Protein AF-A0A9W8XU98-F1 (afdb_monomer)

Organism: NCBI:txid1932322

Mean predicted aligned error: 9.19 Å

Solvent-accessible surface area (backbone atoms only — not comparable to full-atom values): 14766 Å² total; per-residue (Å²): 133,90,79,80,89,82,74,76,83,46,69,65,61,56,50,50,52,48,50,52,50,50,49,47,48,51,50,51,47,61,62,63,56,65,65,89,62,56,69,60,48,53,54,39,52,50,51,28,44,76,70,58,23,39,41,78,57,85,39,75,44,99,82,66,48,80,31,47,52,48,78,42,75,85,65,47,75,47,72,70,45,35,48,39,56,17,43,31,50,21,50,46,53,52,51,46,35,67,78,36,76,85,60,64,70,42,31,30,33,3,46,69,70,73,7,39,65,48,14,51,43,19,45,56,38,29,27,74,76,38,46,91,83,30,61,79,50,39,34,25,29,47,53,95,63,70,47,95,70,79,96,46,62,44,69,44,71,55,77,43,58,82,30,30,28,29,38,29,44,58,59,80,65,88,40,59,71,57,53,54,44,51,52,49,38,52,73,52,45,22,42,79,56,31,36,38,24,52,44,37,72,63,37,30,57,81,58,97,79,74,56,62,87,59,89,35,46,18,47,64,46,52,49,30,71,74,69,74,36,57,73,46,54,56,34,41,47,66,57,52,52,58,53,36,75,79,75,52,53,76,64,58,52,49,48,44,51,56,49,43,71,57,38,43,32,69,106

Secondary structure (DSSP, 8-state):
----------HHHHHHHHHHHHHHHHHHHHHH---SS-HHHHHHHHHHHHTTSEEEEEEE-TT--EEEEEE-GGGTTSHHHHHHHHHHHHHHHHHHHHH-TT---SEEE--TTTHHHHHHHHHHHHHHH-HHHHTT-EEEEE-SS--SSSS-SSEEES--TT-EEEEEEEE-SSSHHHHHHHHHHHHTT-EEEEEEEEEE--BBPPPSS--TTS---BHHHHHHHHH---EEEEEEHHHHHHHHHHHS-HHHHHHHHHHHHHHB---

Radius of gyration: 24.28 Å; Cα contacts (8 Å, |Δi|>4): 405; chains: 1; bounding box: 106×54×46 Å

Sequence (267 aa):
MCAGPSSPGSELGKEILKTFRNNCQQYVYAQRIKMSLPEYKQAFLKDCVEAGALKFGTFTLKSKRISPYFFNAGLFHRADLLRSISSAYAHTLASHSKSDPSFQFDVLFGPAYKGIPLAAAAVDKLADLDISKYGKKSYSFNRKEAKDHGEGGNIVGASLKGQKIVIVDDVITAGTAIREAIDIIKREGGELVGIIVAFDRLEKTPSATDDDGQPRPSAIGEVRKQYGIPVLAILTLDDVVEYLRGLGSAEDLKRLDEYREKYRASD

InterPro domains:
  IPR000836 Phosphoribosyltransferase domain [PF00156] (94-206)
  IPR000836 Phosphoribosyltransferase domain [cd06223] (93-203)
  IPR004467 Orotate phosphoribosyl transferase domain [TIGR00336] (49-240)
  IPR023031 Orotate phosphoribosyltransferase [MF_01208] (1-267)
  IPR029057 Phosphoribosyltransferase-like [G3DSA:3.40.50.2020] (34-267)
  IPR029057 Phosphoribosyltransferase-like [SSF53271] (38-248)

pLDDT: mean 85.6, std 17.68, range [31.47, 98.88]

Structure (mmCIF, N/CA/C/O backbone):
data_AF-A0A9W8XU98-F1
#
_entry.id   AF-A0A9W8XU98-F1
#
loop_
_atom_site.group_PDB
_atom_site.id
_atom_site.type_symbol
_atom_site.label_atom_id
_atom_site.label_alt_id
_atom_site.label_comp_id
_atom_site.label_asym_id
_atom_site.label_entity_id
_atom_site.label_seq_id
_atom_site.pdbx_PDB_ins_code
_atom_site.Cartn_x
_atom_site.Cartn_y
_atom_site.Cartn_z
_atom_site.occupancy
_atom_site.B_iso_or_equiv
_atom_site.auth_seq_id
_atom_site.auth_comp_id
_atom_site.auth_asym_id
_atom_site.auth_atom_id
_atom_site.pdbx_PDB_model_num
ATOM 1 N N . MET A 1 1 ? 74.402 -32.815 -23.752 1.00 34.91 1 MET A N 1
ATOM 2 C CA . MET A 1 1 ? 73.272 -33.316 -24.557 1.00 34.91 1 MET A CA 1
ATOM 3 C C . MET A 1 1 ? 72.185 -33.764 -23.598 1.00 34.91 1 MET A C 1
ATOM 5 O O . MET A 1 1 ? 72.497 -34.587 -22.756 1.00 34.91 1 MET A O 1
ATOM 9 N N . CYS A 1 2 ? 70.990 -33.171 -23.748 1.00 31.47 2 CYS A N 1
ATOM 10 C CA . CYS A 1 2 ? 69.649 -33.650 -23.358 1.00 31.47 2 CYS A CA 1
ATOM 11 C C . CYS A 1 2 ? 69.389 -33.972 -21.869 1.00 31.47 2 CYS A C 1
ATOM 13 O O . CYS A 1 2 ? 70.147 -34.695 -21.251 1.00 31.47 2 CYS A O 1
ATOM 15 N N . ALA A 1 3 ? 68.296 -33.590 -21.215 1.00 34.16 3 ALA A N 1
ATOM 16 C CA . ALA A 1 3 ? 67.190 -32.659 -21.435 1.00 34.16 3 ALA A CA 1
ATOM 17 C C . ALA A 1 3 ? 66.472 -32.587 -20.064 1.00 34.16 3 ALA A C 1
ATOM 19 O O . ALA A 1 3 ? 66.291 -33.623 -19.426 1.00 34.16 3 ALA A O 1
ATOM 20 N N . GLY A 1 4 ? 66.103 -31.398 -19.580 1.00 35.94 4 GLY A N 1
ATOM 21 C CA . GLY A 1 4 ? 65.305 -31.264 -18.354 1.00 35.94 4 GLY A CA 1
ATOM 22 C C . GLY A 1 4 ? 63.833 -31.630 -18.598 1.00 35.94 4 GLY A C 1
ATOM 23 O O . GLY A 1 4 ? 63.353 -31.451 -19.722 1.00 35.94 4 GLY A O 1
ATOM 24 N N . PRO A 1 5 ? 63.092 -32.111 -17.583 1.00 36.81 5 PRO A N 1
ATOM 25 C CA . PRO A 1 5 ? 61.663 -32.334 -17.723 1.00 36.81 5 PRO A CA 1
ATOM 26 C C . PRO A 1 5 ? 60.954 -30.978 -17.785 1.00 36.81 5 PRO A C 1
ATOM 28 O O . PRO A 1 5 ? 60.855 -30.241 -16.805 1.00 36.81 5 PRO A O 1
ATOM 31 N N . SER A 1 6 ? 60.471 -30.647 -18.975 1.00 40.12 6 SER A N 1
ATOM 32 C CA . SER A 1 6 ? 59.463 -29.621 -19.187 1.00 40.12 6 SER A CA 1
ATOM 33 C C . SER A 1 6 ? 58.120 -30.171 -18.704 1.00 40.12 6 SER A C 1
ATOM 35 O O . SER A 1 6 ? 57.597 -31.127 -19.268 1.00 40.12 6 SER A O 1
ATOM 37 N N . SER A 1 7 ? 57.541 -29.571 -17.663 1.00 43.53 7 SER A N 1
ATOM 38 C CA . SER A 1 7 ? 56.102 -29.698 -17.418 1.00 43.53 7 SER A CA 1
ATOM 39 C C . SER A 1 7 ? 55.458 -28.365 -17.804 1.00 43.53 7 SER A C 1
ATOM 41 O O . SER A 1 7 ? 55.658 -27.369 -17.098 1.00 43.53 7 SER A O 1
ATOM 43 N N . PRO A 1 8 ? 54.726 -28.288 -18.925 1.00 41.66 8 PRO A N 1
ATOM 44 C CA . PRO A 1 8 ? 53.904 -27.132 -19.208 1.00 41.66 8 PRO A CA 1
ATOM 45 C C . PRO A 1 8 ? 52.753 -27.165 -18.206 1.00 41.66 8 PRO A C 1
ATOM 47 O O . PRO A 1 8 ? 51.964 -28.107 -18.203 1.00 41.66 8 PRO A O 1
ATOM 50 N N . GLY A 1 9 ? 52.653 -26.148 -17.347 1.00 49.12 9 GLY A N 1
ATOM 51 C CA . GLY A 1 9 ? 51.394 -25.860 -16.667 1.00 49.12 9 GLY A CA 1
ATOM 52 C C . GLY A 1 9 ? 50.346 -25.668 -17.754 1.00 49.12 9 GLY A C 1
ATOM 53 O O . GLY A 1 9 ? 50.354 -24.631 -18.422 1.00 49.12 9 GLY A O 1
ATOM 54 N N . SER A 1 10 ? 49.558 -26.718 -17.999 1.00 55.09 10 SER A N 1
ATOM 55 C CA . SER A 1 10 ? 48.694 -26.819 -19.165 1.00 55.09 10 SER A CA 1
ATOM 56 C C . SER A 1 10 ? 47.750 -25.628 -19.188 1.00 55.09 10 SER A C 1
ATOM 58 O O . SER A 1 10 ? 47.261 -25.164 -18.155 1.00 55.09 10 SER A O 1
ATOM 60 N N . GLU A 1 11 ? 47.523 -25.104 -20.383 1.00 55.06 11 GLU A N 1
ATOM 61 C CA . GLU A 1 11 ? 46.591 -24.007 -20.644 1.00 55.06 11 GLU A CA 1
ATOM 62 C C . GLU A 1 11 ? 45.220 -24.285 -19.998 1.00 55.06 11 GLU A C 1
ATOM 64 O O . GLU A 1 11 ? 44.643 -23.417 -19.344 1.00 55.06 11 GLU A O 1
ATOM 69 N N . LEU A 1 12 ? 44.827 -25.564 -20.000 1.00 48.38 12 LEU A N 1
ATOM 70 C CA . LEU A 1 12 ? 43.665 -26.121 -19.313 1.00 48.38 12 LEU A CA 1
ATOM 71 C C . LEU A 1 12 ? 43.646 -25.848 -17.794 1.00 48.38 12 LEU A C 1
ATOM 73 O O . LEU A 1 12 ? 42.614 -25.477 -17.242 1.00 48.38 12 LEU A O 1
ATOM 77 N N . GLY A 1 13 ? 44.779 -25.982 -17.097 1.00 45.41 13 GLY A N 1
ATOM 78 C CA . GLY A 1 13 ? 44.875 -25.701 -15.659 1.00 45.41 13 GLY A CA 1
ATOM 79 C C . GLY A 1 13 ? 44.735 -24.212 -15.327 1.00 45.41 13 GLY A C 1
ATOM 80 O O . GLY A 1 13 ? 44.133 -23.850 -14.313 1.00 45.41 13 GLY A O 1
ATOM 81 N N . LYS A 1 14 ? 45.232 -23.329 -16.204 1.00 52.84 14 LYS A N 1
ATOM 82 C CA . LYS A 1 14 ? 45.056 -21.872 -16.070 1.00 52.84 14 LYS A CA 1
ATOM 83 C C . LYS A 1 14 ? 43.612 -21.455 -16.349 1.00 52.84 14 LYS A C 1
ATOM 85 O O . LYS A 1 14 ? 43.099 -20.565 -15.674 1.00 52.84 14 LYS A O 1
ATOM 90 N N . GLU A 1 15 ? 42.950 -22.115 -17.293 1.00 52.53 15 GLU A N 1
ATOM 91 C CA . GLU A 1 15 ? 41.557 -21.860 -17.658 1.00 52.53 15 GLU A CA 1
ATOM 92 C C . GLU A 1 15 ? 40.574 -22.342 -16.583 1.00 52.53 15 GLU A C 1
ATOM 94 O O . GLU A 1 15 ? 39.664 -21.604 -16.210 1.00 52.53 15 GLU A O 1
ATOM 99 N N . ILE A 1 16 ? 40.823 -23.504 -15.970 1.00 51.94 16 ILE A N 1
ATOM 100 C CA . ILE A 1 16 ? 40.045 -23.992 -14.821 1.00 51.94 16 ILE A CA 1
ATOM 101 C C . ILE A 1 16 ? 40.194 -23.048 -13.622 1.00 51.94 16 ILE A C 1
ATOM 103 O O . ILE A 1 16 ? 39.191 -22.668 -13.023 1.00 51.94 16 ILE A O 1
ATOM 107 N N . LEU A 1 17 ? 41.413 -22.601 -13.293 1.00 43.75 17 LEU A N 1
ATOM 108 C CA . LEU A 1 17 ? 41.639 -21.642 -12.201 1.00 43.75 17 LEU A CA 1
ATOM 109 C C . LEU A 1 17 ? 41.009 -20.270 -12.481 1.00 43.75 17 LEU A C 1
ATOM 111 O O . LEU A 1 17 ? 40.511 -19.632 -11.553 1.00 43.75 17 LEU A O 1
ATOM 115 N N . LYS A 1 18 ? 40.993 -19.817 -13.741 1.00 47.78 18 LYS A N 1
ATOM 116 C CA . LYS A 1 18 ? 40.319 -18.580 -14.161 1.00 47.78 18 LYS A CA 1
ATOM 117 C C . LYS A 1 18 ? 38.802 -18.711 -14.043 1.00 47.78 18 LYS A C 1
ATOM 119 O O . LYS A 1 18 ? 38.175 -17.819 -13.488 1.00 47.78 18 LYS A O 1
ATOM 124 N N . THR A 1 19 ? 38.228 -19.835 -14.465 1.00 48.44 19 THR A N 1
ATOM 125 C CA . THR A 1 19 ? 36.794 -20.132 -14.330 1.00 48.44 19 THR A CA 1
ATOM 126 C C . THR A 1 19 ? 36.385 -20.276 -12.867 1.00 48.44 19 THR A C 1
ATOM 128 O O . THR A 1 19 ? 35.388 -19.696 -12.458 1.00 48.44 19 THR A O 1
ATOM 131 N N . PHE A 1 20 ? 37.181 -20.948 -12.032 1.00 45.34 20 PHE A N 1
ATOM 132 C CA . PHE A 1 20 ? 36.902 -21.073 -10.598 1.00 45.34 20 PHE A CA 1
ATOM 133 C C . PHE A 1 20 ? 37.019 -19.727 -9.875 1.00 45.34 20 PHE A C 1
ATOM 135 O O . PHE A 1 20 ? 36.191 -19.405 -9.030 1.00 45.34 20 PHE A O 1
ATOM 142 N N . ARG A 1 21 ? 38.012 -18.901 -10.233 1.00 46.78 21 ARG A N 1
ATOM 143 C CA . ARG A 1 21 ? 38.186 -17.550 -9.680 1.00 46.78 21 ARG A CA 1
ATOM 144 C C . ARG A 1 21 ? 37.095 -16.592 -10.162 1.00 46.78 21 ARG A C 1
ATOM 146 O O . ARG A 1 21 ? 36.622 -15.812 -9.347 1.00 46.78 21 ARG A O 1
ATOM 153 N N . ASN A 1 22 ? 36.650 -16.698 -11.415 1.00 47.22 22 ASN A N 1
ATOM 154 C CA . ASN A 1 22 ? 35.515 -15.947 -11.958 1.00 47.22 22 ASN A CA 1
ATOM 155 C C . ASN A 1 22 ? 34.197 -16.375 -11.313 1.00 47.22 22 ASN A C 1
ATOM 157 O O . ASN A 1 22 ? 33.416 -15.512 -10.938 1.00 47.22 22 ASN A O 1
ATOM 161 N N . ASN A 1 23 ? 33.982 -17.676 -11.111 1.00 45.78 23 ASN A N 1
ATOM 162 C CA . ASN A 1 23 ? 32.802 -18.200 -10.429 1.00 45.78 23 ASN A CA 1
ATOM 163 C C . ASN A 1 23 ? 32.809 -17.806 -8.953 1.00 45.78 23 ASN A C 1
ATOM 165 O O . ASN A 1 23 ? 31.788 -17.351 -8.464 1.00 45.78 23 ASN A O 1
ATOM 169 N N . CYS A 1 24 ? 33.950 -17.867 -8.256 1.00 41.22 24 CYS A N 1
ATOM 170 C CA . CYS A 1 24 ? 34.088 -17.326 -6.901 1.00 41.22 24 CYS A CA 1
ATOM 171 C C . CYS A 1 24 ? 33.920 -15.805 -6.864 1.00 41.22 24 CYS A C 1
ATOM 173 O O . CYS A 1 24 ? 33.310 -15.306 -5.931 1.00 41.22 24 CYS A O 1
ATOM 175 N N . GLN A 1 25 ? 34.411 -15.047 -7.850 1.00 45.81 25 GLN A N 1
ATOM 176 C CA . GLN A 1 25 ? 34.162 -13.607 -7.930 1.00 45.81 25 GLN A CA 1
ATOM 177 C C . GLN A 1 25 ? 32.691 -13.313 -8.195 1.00 45.81 25 GLN A C 1
ATOM 179 O O . GLN A 1 25 ? 32.166 -12.440 -7.529 1.00 45.81 25 GLN A O 1
ATOM 184 N N . GLN A 1 26 ? 32.009 -14.046 -9.076 1.00 45.81 26 GLN A N 1
ATOM 185 C CA . GLN A 1 26 ? 30.563 -13.943 -9.281 1.00 45.81 26 GLN A CA 1
ATOM 186 C C . GLN A 1 26 ? 29.784 -14.350 -8.032 1.00 45.81 26 GLN A C 1
ATOM 188 O O . GLN A 1 26 ? 28.820 -13.679 -7.699 1.00 45.81 26 GLN A O 1
ATOM 193 N N . TYR A 1 27 ? 30.210 -15.386 -7.308 1.00 40.62 27 TYR A N 1
ATOM 194 C CA . TYR A 1 27 ? 29.561 -15.836 -6.075 1.00 40.62 27 TYR A CA 1
ATOM 195 C C . TYR A 1 27 ? 29.772 -14.838 -4.935 1.00 40.62 27 TYR A C 1
ATOM 197 O O . TYR A 1 27 ? 28.838 -14.499 -4.223 1.00 40.62 27 TYR A O 1
ATOM 205 N N . VAL A 1 28 ? 30.986 -14.302 -4.794 1.00 44.62 28 VAL A N 1
ATOM 206 C CA . VAL A 1 28 ? 31.325 -13.251 -3.827 1.00 44.62 28 VAL A CA 1
ATOM 207 C C . VAL A 1 28 ? 30.707 -11.913 -4.234 1.00 44.62 28 VAL A C 1
ATOM 209 O O . VAL A 1 28 ? 30.369 -11.136 -3.353 1.00 44.62 28 VAL A O 1
ATOM 212 N N . TYR A 1 29 ? 30.509 -11.632 -5.525 1.00 45.31 29 TYR A N 1
ATOM 213 C CA . TYR A 1 29 ? 29.794 -10.452 -6.027 1.00 45.31 29 TYR A CA 1
ATOM 214 C C . TYR A 1 29 ? 28.285 -10.593 -5.790 1.00 45.31 29 TYR A C 1
ATOM 216 O O . TYR A 1 29 ? 27.684 -9.690 -5.222 1.00 45.31 29 TYR A O 1
ATOM 224 N N . ALA A 1 30 ? 27.701 -11.759 -6.075 1.00 42.22 30 ALA A N 1
ATOM 225 C CA . ALA A 1 30 ? 26.319 -12.104 -5.747 1.00 42.22 30 ALA A CA 1
ATOM 226 C C . ALA A 1 30 ? 26.058 -12.115 -4.229 1.00 42.22 30 ALA A C 1
ATOM 228 O O . ALA A 1 30 ? 24.984 -11.719 -3.797 1.00 42.22 30 ALA A O 1
ATOM 229 N N . GLN A 1 31 ? 27.045 -12.493 -3.405 1.00 44.47 31 GLN A N 1
ATOM 230 C CA . GLN A 1 31 ? 26.975 -12.394 -1.940 1.00 44.47 31 GLN A CA 1
ATOM 231 C C . GLN A 1 31 ? 27.305 -10.988 -1.396 1.00 44.47 31 GLN A C 1
ATOM 233 O O . GLN A 1 31 ? 26.861 -10.642 -0.302 1.00 44.47 31 GLN A O 1
ATOM 238 N N . ARG A 1 32 ? 28.077 -10.163 -2.124 1.00 41.38 32 ARG A N 1
ATOM 239 C CA . ARG A 1 32 ? 28.383 -8.760 -1.767 1.00 41.38 32 ARG A CA 1
ATOM 240 C C . ARG A 1 32 ? 27.286 -7.786 -2.164 1.00 41.38 32 ARG A C 1
ATOM 242 O O . ARG A 1 32 ? 27.211 -6.727 -1.545 1.00 41.38 32 ARG A O 1
ATOM 249 N N . ILE A 1 33 ? 26.409 -8.142 -3.101 1.00 46.03 33 ILE A N 1
ATOM 250 C CA . ILE A 1 33 ? 25.090 -7.520 -3.222 1.00 46.03 33 ILE A CA 1
ATOM 251 C C . ILE A 1 33 ? 24.245 -8.037 -2.047 1.00 46.03 33 ILE A C 1
ATOM 253 O O . ILE A 1 33 ? 23.281 -8.780 -2.197 1.00 46.03 33 ILE A O 1
ATOM 257 N N . LYS A 1 34 ? 24.599 -7.621 -0.826 1.00 47.62 34 LYS A N 1
ATOM 258 C CA . LYS A 1 34 ? 23.567 -7.353 0.169 1.00 47.62 34 LYS A CA 1
ATOM 259 C C . LYS A 1 34 ? 22.700 -6.276 -0.472 1.00 47.62 34 LYS A C 1
ATOM 261 O O . LYS A 1 34 ? 23.084 -5.110 -0.458 1.00 47.62 34 LYS A O 1
ATOM 266 N N . MET A 1 35 ? 21.604 -6.675 -1.113 1.00 57.72 35 MET A N 1
ATOM 267 C CA . MET A 1 35 ? 20.565 -5.729 -1.508 1.00 57.72 35 MET A CA 1
ATOM 268 C C . MET A 1 35 ? 20.236 -4.907 -0.256 1.00 57.72 35 MET A C 1
ATOM 270 O O . MET A 1 35 ? 20.015 -5.482 0.812 1.00 57.72 35 MET A O 1
ATOM 274 N N . SER A 1 36 ? 20.300 -3.579 -0.347 1.00 75.81 36 SER A N 1
ATOM 275 C CA . SER A 1 36 ? 20.074 -2.690 0.799 1.00 75.81 36 SER A CA 1
ATOM 276 C C . SER A 1 36 ? 18.619 -2.740 1.284 1.00 75.81 36 SER A C 1
ATOM 278 O O . SER A 1 36 ? 18.301 -2.326 2.399 1.00 75.81 36 SER A O 1
ATOM 280 N N . LEU A 1 37 ? 17.745 -3.319 0.458 1.00 86.62 37 LEU A N 1
ATOM 281 C CA . LEU A 1 37 ? 16.345 -3.570 0.745 1.00 86.62 37 LEU A CA 1
ATOM 282 C C . LEU A 1 37 ? 16.155 -4.557 1.910 1.00 86.62 37 LEU A C 1
ATOM 284 O O . LEU A 1 37 ? 16.841 -5.576 1.974 1.00 86.62 37 LEU A O 1
ATOM 288 N N . PRO A 1 38 ? 15.170 -4.335 2.795 1.00 91.50 38 PRO A N 1
ATOM 289 C CA . PRO A 1 38 ? 14.740 -5.334 3.770 1.00 91.50 38 PRO A CA 1
ATOM 290 C C . PRO A 1 38 ? 14.365 -6.680 3.129 1.00 91.50 38 PRO A C 1
ATOM 292 O O . PRO A 1 38 ? 13.807 -6.718 2.031 1.00 91.50 38 PRO A O 1
ATOM 295 N N . GLU A 1 39 ? 14.586 -7.785 3.846 1.00 92.50 39 GLU A N 1
ATOM 296 C CA . GLU A 1 39 ? 14.354 -9.151 3.341 1.00 92.50 39 GLU A CA 1
ATOM 297 C C . GLU A 1 39 ? 12.926 -9.371 2.813 1.00 92.50 39 GLU A C 1
ATOM 299 O O . GLU A 1 39 ? 12.748 -9.944 1.740 1.00 92.50 39 GLU A O 1
ATOM 304 N N . TYR A 1 40 ? 11.902 -8.852 3.503 1.00 94.56 40 TYR A N 1
ATOM 305 C CA . TYR A 1 40 ? 10.509 -8.984 3.055 1.00 94.56 40 TYR A CA 1
ATOM 306 C C . TYR A 1 40 ? 10.242 -8.264 1.723 1.00 94.56 40 TYR A C 1
ATOM 308 O O . TYR A 1 40 ? 9.414 -8.727 0.939 1.00 94.56 40 TYR A O 1
ATOM 316 N N . LYS A 1 41 ? 10.947 -7.156 1.439 1.00 95.06 41 LYS A N 1
ATOM 317 C CA . LYS A 1 41 ? 10.848 -6.459 0.149 1.00 95.06 41 LYS A CA 1
ATOM 318 C C . LYS A 1 41 ? 11.523 -7.266 -0.952 1.00 95.06 41 LYS A C 1
ATOM 320 O O . LYS A 1 41 ? 10.953 -7.401 -2.028 1.00 95.06 41 LYS A O 1
ATOM 325 N N . GLN A 1 42 ? 12.704 -7.825 -0.678 1.00 93.06 42 GLN A N 1
ATOM 326 C CA . GLN A 1 42 ? 13.421 -8.675 -1.633 1.00 93.06 42 GLN A CA 1
ATOM 327 C C . GLN A 1 42 ? 12.593 -9.910 -2.011 1.00 93.06 42 GLN A C 1
ATOM 329 O O . GLN A 1 42 ? 12.454 -10.217 -3.194 1.00 93.06 42 GLN A O 1
ATOM 334 N N . ALA A 1 43 ? 12.007 -10.583 -1.014 1.00 93.88 43 ALA A N 1
ATOM 335 C CA . ALA A 1 43 ? 11.141 -11.739 -1.220 1.00 93.88 43 ALA A CA 1
ATOM 336 C C . ALA A 1 43 ? 9.905 -11.372 -2.053 1.00 93.88 43 ALA A C 1
ATOM 338 O O . ALA A 1 43 ? 9.643 -12.001 -3.075 1.00 93.88 43 ALA A O 1
ATOM 339 N N . PHE A 1 44 ? 9.202 -10.297 -1.679 1.00 96.12 44 PHE A N 1
ATOM 340 C CA . PHE A 1 44 ? 8.027 -9.847 -2.421 1.00 96.12 44 PHE A CA 1
ATOM 341 C C . PHE A 1 44 ? 8.363 -9.446 -3.862 1.00 96.12 44 PHE A C 1
ATOM 343 O O . PHE A 1 44 ? 7.639 -9.802 -4.787 1.00 96.12 44 PHE A O 1
ATOM 350 N N . LEU A 1 45 ? 9.474 -8.740 -4.081 1.00 94.81 45 LEU A N 1
ATOM 351 C CA . LEU A 1 45 ? 9.908 -8.322 -5.412 1.00 94.81 45 LEU A CA 1
ATOM 352 C C . LEU A 1 45 ? 10.286 -9.514 -6.300 1.00 94.81 45 LEU A C 1
ATOM 354 O O . LEU A 1 45 ? 9.903 -9.547 -7.469 1.00 94.81 45 LEU A O 1
ATOM 358 N N . LYS A 1 46 ? 10.967 -10.518 -5.737 1.00 93.50 46 LYS A N 1
ATOM 359 C CA . LYS A 1 46 ? 11.240 -11.788 -6.418 1.00 93.50 46 LYS A CA 1
ATOM 360 C C . LYS A 1 46 ? 9.938 -12.475 -6.839 1.00 93.50 46 LYS A C 1
ATOM 362 O O . LYS A 1 46 ? 9.785 -12.805 -8.013 1.00 93.50 46 LYS A O 1
ATOM 367 N N . ASP A 1 47 ? 8.987 -12.619 -5.918 1.00 95.44 47 ASP A N 1
ATOM 368 C CA . ASP A 1 47 ? 7.690 -13.241 -6.204 1.00 95.44 47 ASP A CA 1
ATOM 369 C C . ASP A 1 47 ? 6.904 -12.446 -7.259 1.00 95.44 47 ASP A C 1
ATOM 371 O O . ASP A 1 47 ? 6.258 -13.033 -8.127 1.00 95.44 47 ASP A O 1
ATOM 375 N N . CYS A 1 48 ? 6.993 -11.108 -7.243 1.00 95.50 48 CYS A N 1
ATOM 376 C CA . CYS A 1 48 ? 6.387 -10.257 -8.266 1.00 95.50 48 CYS A CA 1
ATOM 377 C C . CYS A 1 48 ? 6.928 -10.577 -9.664 1.00 95.50 48 CYS A C 1
ATOM 379 O O . CYS A 1 48 ? 6.147 -10.666 -10.614 1.00 95.50 48 CYS A O 1
ATOM 381 N N . VAL A 1 49 ? 8.246 -10.730 -9.805 1.00 93.31 49 VAL A N 1
ATOM 382 C CA . VAL A 1 49 ? 8.890 -11.033 -11.091 1.00 93.31 49 VAL A CA 1
ATOM 383 C C . VAL A 1 49 ? 8.549 -12.453 -11.543 1.00 93.31 49 VAL A C 1
ATOM 385 O O . VAL A 1 49 ? 8.105 -12.641 -12.674 1.00 93.31 49 VAL A O 1
ATOM 388 N N . GLU A 1 50 ? 8.673 -13.445 -10.659 1.00 93.75 50 GLU A N 1
ATOM 389 C CA . GLU A 1 50 ? 8.393 -14.853 -10.978 1.00 93.75 50 GLU A CA 1
ATOM 390 C C . GLU A 1 50 ? 6.922 -15.099 -11.336 1.00 93.75 50 GLU A C 1
ATOM 392 O O . GLU A 1 50 ? 6.620 -15.872 -12.246 1.00 93.75 50 GLU A O 1
ATOM 397 N N . ALA A 1 51 ? 5.992 -14.401 -10.678 1.00 94.69 51 ALA A N 1
ATOM 398 C CA . ALA A 1 51 ? 4.569 -14.457 -11.003 1.00 94.69 51 ALA A CA 1
ATOM 399 C C . ALA A 1 51 ? 4.196 -13.666 -1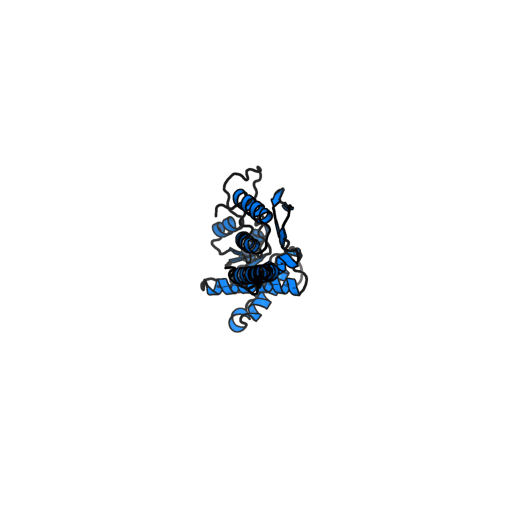2.269 1.00 94.69 51 ALA A C 1
ATOM 401 O O . ALA A 1 51 ? 3.046 -13.713 -12.712 1.00 94.69 51 ALA A O 1
ATOM 402 N N . GLY A 1 52 ? 5.126 -12.886 -12.829 1.00 94.44 52 GLY A N 1
ATOM 403 C CA . GLY A 1 52 ? 4.843 -11.929 -13.896 1.00 94.44 52 GLY A CA 1
ATOM 404 C C . GLY A 1 52 ? 3.933 -10.777 -13.455 1.00 94.44 52 GLY A C 1
ATOM 405 O O . GLY A 1 52 ? 3.317 -10.129 -14.305 1.00 94.44 52 GLY A O 1
ATOM 406 N N . ALA A 1 53 ? 3.818 -10.526 -12.148 1.00 94.50 53 ALA A N 1
ATOM 407 C CA . ALA A 1 53 ? 3.133 -9.359 -11.598 1.00 94.50 53 ALA A CA 1
ATOM 408 C C . ALA A 1 53 ? 3.952 -8.087 -11.814 1.00 94.50 53 ALA A C 1
ATOM 410 O O . ALA A 1 53 ? 3.360 -7.029 -11.989 1.00 94.50 53 ALA A O 1
ATOM 411 N N . LEU A 1 54 ? 5.281 -8.193 -11.881 1.00 94.31 54 LEU A N 1
ATOM 412 C CA . LEU A 1 54 ? 6.178 -7.155 -12.376 1.00 94.31 54 LEU A CA 1
ATOM 413 C C . LEU A 1 54 ? 6.852 -7.646 -13.660 1.00 94.31 54 LEU A C 1
ATOM 415 O O . LEU A 1 54 ? 7.539 -8.664 -13.656 1.00 94.31 54 LEU A O 1
ATOM 419 N N . LYS A 1 55 ? 6.646 -6.927 -14.764 1.00 92.31 55 LYS A N 1
ATOM 420 C CA . LYS A 1 55 ? 7.237 -7.240 -16.073 1.00 92.31 55 LYS A CA 1
ATOM 421 C C . LYS A 1 55 ? 8.075 -6.079 -16.575 1.00 92.31 55 LYS A C 1
ATOM 423 O O . LYS A 1 55 ? 7.708 -4.929 -16.350 1.00 92.31 55 LYS A O 1
ATOM 428 N N . PHE A 1 56 ? 9.121 -6.395 -17.330 1.00 90.88 56 PHE A N 1
ATOM 429 C CA . PHE A 1 56 ? 9.958 -5.438 -18.055 1.00 90.88 56 PHE A CA 1
ATOM 430 C C . PHE A 1 56 ? 9.737 -5.604 -19.561 1.00 90.88 56 PHE A C 1
ATOM 432 O O . PHE A 1 56 ? 9.462 -6.709 -20.031 1.00 90.88 56 PHE A O 1
ATOM 439 N N . GLY A 1 57 ? 9.764 -4.506 -20.313 1.00 90.06 57 GLY A N 1
ATOM 440 C CA . GLY A 1 57 ? 9.396 -4.505 -21.728 1.00 90.06 57 GLY A CA 1
ATOM 441 C C . GLY A 1 57 ? 8.913 -3.140 -22.196 1.00 90.06 57 GLY A C 1
ATOM 442 O O . GLY A 1 57 ? 9.493 -2.120 -21.853 1.00 90.06 57 GLY A O 1
ATOM 443 N N . THR A 1 58 ? 7.859 -3.099 -23.005 1.00 93.88 58 THR A N 1
ATOM 444 C CA . THR A 1 58 ? 7.269 -1.845 -23.491 1.00 93.88 58 THR A CA 1
ATOM 445 C C . THR A 1 58 ? 5.764 -1.905 -23.305 1.00 93.88 58 THR A C 1
ATOM 447 O O . THR A 1 58 ? 5.098 -2.761 -23.884 1.00 93.88 58 THR A O 1
ATOM 450 N N . PHE A 1 59 ? 5.231 -1.005 -22.480 1.00 94.50 59 PHE A N 1
ATOM 451 C CA . PHE A 1 59 ? 3.827 -1.012 -22.078 1.00 94.50 59 PHE A CA 1
ATOM 452 C C . PHE A 1 59 ? 3.212 0.375 -22.223 1.00 94.50 59 PHE A C 1
ATOM 454 O O . PHE A 1 59 ? 3.777 1.361 -21.758 1.00 94.50 59 PHE A O 1
ATOM 461 N N . THR A 1 60 ? 2.020 0.457 -22.807 1.00 93.25 60 THR A N 1
ATOM 462 C CA . THR A 1 60 ? 1.236 1.698 -22.831 1.00 93.25 60 THR A CA 1
ATOM 463 C C . THR A 1 60 ? 0.344 1.762 -21.594 1.00 93.25 60 THR A C 1
ATOM 465 O O . THR A 1 60 ? -0.519 0.907 -21.394 1.00 93.25 60 THR A O 1
ATOM 468 N N . LEU A 1 61 ? 0.548 2.769 -20.744 1.00 89.19 61 LEU A N 1
ATOM 469 C CA . LEU A 1 61 ? -0.252 2.977 -19.534 1.00 89.19 61 LEU A CA 1
ATOM 470 C C . LEU A 1 61 ? -1.597 3.647 -19.852 1.00 89.19 61 LEU A C 1
ATOM 472 O O . LEU A 1 61 ? -1.785 4.222 -20.921 1.00 89.19 61 LEU A O 1
ATOM 476 N N . LYS A 1 62 ? -2.519 3.678 -18.876 1.00 83.50 62 LYS A N 1
ATOM 477 C CA . LYS A 1 62 ? -3.775 4.453 -18.987 1.00 83.50 62 LYS A CA 1
ATOM 478 C C . LYS A 1 62 ? -3.536 5.944 -19.257 1.00 83.50 62 LYS A C 1
ATOM 480 O O . LYS A 1 62 ? -4.357 6.585 -19.898 1.00 83.50 62 LYS A O 1
ATOM 485 N N . SER A 1 63 ? -2.406 6.476 -18.794 1.00 83.88 63 SER A N 1
ATOM 486 C CA . SER A 1 63 ? -1.942 7.839 -19.075 1.00 83.88 63 SER A CA 1
ATOM 487 C C . SER A 1 63 ? -1.374 8.023 -20.486 1.00 83.88 63 SER A C 1
ATOM 489 O O . SER A 1 63 ? -0.877 9.098 -20.785 1.00 83.88 63 SER A O 1
ATOM 491 N N . LYS A 1 64 ? -1.384 6.984 -21.334 1.00 88.19 64 LYS A N 1
ATOM 492 C CA . LYS A 1 64 ? -0.725 6.912 -22.651 1.00 88.19 64 LYS A CA 1
ATOM 493 C C . LYS A 1 64 ? 0.810 6.945 -22.622 1.00 88.19 64 LYS A C 1
ATOM 495 O O . LYS A 1 64 ? 1.433 6.785 -23.669 1.00 88.19 64 LYS A O 1
ATOM 500 N N . ARG A 1 65 ? 1.438 7.077 -21.446 1.00 90.62 65 ARG A N 1
ATOM 501 C CA . ARG A 1 65 ? 2.897 6.958 -21.287 1.00 90.62 65 ARG A CA 1
ATOM 502 C C . ARG A 1 65 ? 3.380 5.575 -21.726 1.00 90.62 65 ARG A C 1
ATOM 504 O O . ARG A 1 65 ? 2.721 4.570 -21.453 1.00 90.62 65 ARG A O 1
ATOM 511 N N . ILE A 1 66 ? 4.553 5.539 -22.355 1.00 93.44 66 ILE A N 1
ATOM 512 C CA . ILE A 1 66 ? 5.258 4.304 -22.706 1.00 93.44 66 ILE A CA 1
ATOM 513 C C . ILE A 1 66 ? 6.208 3.961 -21.561 1.00 93.44 66 ILE A C 1
ATOM 515 O O . ILE A 1 66 ? 7.201 4.652 -21.350 1.00 93.44 66 ILE A O 1
ATOM 519 N N . SER A 1 67 ? 5.866 2.928 -20.795 1.00 93.62 67 SER A N 1
ATOM 520 C CA . SER A 1 67 ? 6.607 2.490 -19.617 1.00 93.62 67 SER A CA 1
ATOM 521 C C . SER A 1 67 ? 7.488 1.281 -19.932 1.00 93.62 67 SER A C 1
ATOM 523 O O . SER A 1 67 ? 7.019 0.355 -20.604 1.00 93.62 67 SER A O 1
ATOM 525 N N . PRO A 1 68 ? 8.738 1.249 -19.431 1.00 94.38 68 PRO A N 1
ATOM 526 C CA . PRO A 1 68 ? 9.626 0.102 -19.579 1.00 94.38 68 PRO A CA 1
ATOM 527 C C . PRO A 1 68 ? 9.257 -1.053 -18.637 1.00 94.38 68 PRO A C 1
ATOM 529 O O . PRO A 1 68 ? 9.873 -2.116 -18.678 1.00 94.38 68 PRO A O 1
ATOM 532 N N . TYR A 1 69 ? 8.258 -0.851 -17.773 1.00 93.25 69 TYR A N 1
ATOM 533 C CA . TYR A 1 69 ? 7.786 -1.848 -16.829 1.00 93.25 69 TYR A CA 1
ATOM 534 C C . TYR A 1 69 ? 6.264 -1.794 -16.660 1.00 93.25 69 TYR A C 1
ATOM 536 O O . TYR A 1 69 ? 5.610 -0.784 -16.931 1.00 93.25 69 TYR A O 1
ATOM 544 N N . PHE A 1 70 ? 5.686 -2.883 -16.164 1.00 92.62 70 PHE A N 1
ATOM 545 C CA . PHE A 1 70 ? 4.275 -2.944 -15.805 1.00 92.62 70 PHE A CA 1
ATOM 546 C C . PHE A 1 70 ? 4.082 -3.743 -14.524 1.00 92.62 70 PHE A C 1
ATOM 548 O O . PHE A 1 70 ? 4.635 -4.833 -14.388 1.00 92.62 70 PHE A O 1
ATOM 555 N N . PHE A 1 71 ? 3.282 -3.196 -13.608 1.00 92.62 71 PHE A N 1
ATOM 556 C CA . PHE A 1 71 ? 2.900 -3.856 -12.366 1.00 92.62 71 PHE A CA 1
ATOM 557 C C . PHE A 1 71 ? 1.406 -4.190 -12.387 1.00 92.62 71 PHE A C 1
ATOM 559 O O . PHE A 1 71 ? 0.576 -3.309 -12.621 1.00 92.62 71 PHE A O 1
ATOM 566 N N . ASN A 1 72 ? 1.064 -5.454 -12.138 1.00 91.62 72 ASN A N 1
ATOM 567 C CA . ASN A 1 72 ? -0.303 -5.955 -12.115 1.00 91.62 72 ASN A CA 1
ATOM 568 C C . ASN A 1 72 ? -0.618 -6.665 -10.797 1.00 91.62 72 ASN A C 1
ATOM 570 O O . ASN A 1 72 ? -0.426 -7.874 -10.663 1.00 91.62 72 ASN A O 1
ATOM 574 N N . ALA A 1 73 ? -1.214 -5.928 -9.862 1.00 88.19 73 ALA A N 1
ATOM 575 C CA . ALA A 1 73 ? -1.681 -6.500 -8.605 1.00 88.19 73 ALA A CA 1
ATOM 576 C C . ALA A 1 73 ? -2.828 -7.520 -8.764 1.00 88.19 73 ALA A C 1
ATOM 578 O O . ALA A 1 73 ? -3.109 -8.287 -7.848 1.00 88.19 73 ALA A O 1
ATOM 579 N N . GLY A 1 74 ? -3.475 -7.588 -9.932 1.00 89.81 74 GLY A N 1
ATOM 580 C CA . GLY A 1 74 ? -4.510 -8.586 -10.202 1.00 89.81 74 GLY A CA 1
ATOM 581 C C . GLY A 1 74 ? -4.004 -10.033 -10.200 1.00 89.81 74 GLY A C 1
ATOM 582 O O . GLY A 1 74 ? -4.824 -10.943 -10.155 1.00 89.81 74 GLY A O 1
ATOM 583 N N . LEU A 1 75 ? -2.685 -10.264 -10.235 1.00 93.81 75 LEU A N 1
ATOM 584 C CA . LEU A 1 75 ? -2.104 -11.612 -10.224 1.00 93.81 75 LEU A CA 1
ATOM 585 C C . LEU A 1 75 ? -1.966 -12.222 -8.819 1.00 93.81 75 LEU A C 1
ATOM 587 O O . LEU A 1 75 ? -1.745 -13.426 -8.706 1.00 93.81 75 LEU A O 1
ATOM 591 N N . PHE A 1 76 ? -2.164 -11.455 -7.741 1.00 94.12 76 PHE A N 1
ATOM 592 C CA . PHE A 1 76 ? -2.062 -11.958 -6.360 1.00 94.12 76 PHE A CA 1
ATOM 593 C C . PHE A 1 76 ? -3.327 -12.700 -5.883 1.00 94.12 76 PHE A C 1
ATOM 595 O O . PHE A 1 76 ? -3.826 -12.463 -4.787 1.00 94.12 76 PHE A O 1
ATOM 602 N N . HIS A 1 77 ? -3.866 -13.599 -6.713 1.00 93.31 77 HIS A N 1
ATOM 603 C CA . HIS A 1 77 ? -5.093 -14.357 -6.422 1.00 93.31 77 HIS A CA 1
ATOM 604 C C . HIS A 1 77 ? -4.841 -15.807 -5.967 1.00 93.31 77 HIS A C 1
ATOM 606 O O . HIS A 1 77 ? -5.736 -16.445 -5.416 1.00 93.31 77 HIS A O 1
ATOM 612 N N . ARG A 1 78 ? -3.644 -16.359 -6.211 1.00 96.12 78 ARG A N 1
ATOM 613 C CA . ARG A 1 78 ? -3.235 -17.696 -5.737 1.00 96.12 78 ARG A CA 1
ATOM 614 C C . ARG A 1 78 ? -2.736 -17.606 -4.291 1.00 96.12 78 ARG A C 1
ATOM 616 O O . ARG A 1 78 ? -2.216 -16.571 -3.896 1.00 96.12 78 ARG A O 1
ATOM 623 N N . ALA A 1 79 ? -2.895 -18.664 -3.497 1.00 97.06 79 ALA A N 1
ATOM 624 C CA . ALA A 1 79 ? -2.629 -18.629 -2.054 1.00 97.06 79 ALA A CA 1
ATOM 625 C C . ALA A 1 79 ? -1.188 -18.220 -1.678 1.00 97.06 79 ALA A C 1
ATOM 627 O O . ALA A 1 79 ? -0.997 -17.448 -0.743 1.00 97.06 79 ALA A O 1
ATOM 628 N N . ASP A 1 80 ? -0.186 -18.701 -2.412 1.00 96.44 80 ASP A N 1
ATOM 629 C CA . ASP A 1 80 ? 1.225 -18.310 -2.281 1.00 96.44 80 ASP A CA 1
ATOM 630 C C . ASP A 1 80 ? 1.441 -16.817 -2.580 1.00 96.44 80 ASP A C 1
ATOM 632 O O . ASP A 1 80 ? 2.077 -16.118 -1.795 1.00 96.44 80 ASP A O 1
ATOM 636 N N . LEU A 1 81 ? 0.849 -16.302 -3.661 1.00 96.75 81 LEU A N 1
ATOM 637 C CA . LEU A 1 81 ? 0.977 -14.901 -4.066 1.00 96.75 81 LEU A CA 1
ATOM 638 C C . LEU A 1 81 ? 0.204 -13.965 -3.128 1.00 96.75 81 LEU A C 1
ATOM 640 O O . LEU A 1 81 ? 0.727 -12.926 -2.728 1.00 96.75 81 LEU A O 1
ATOM 644 N N . LEU A 1 82 ? -1.004 -14.351 -2.710 1.00 97.56 82 LEU A N 1
ATOM 645 C CA . LEU A 1 82 ? -1.766 -13.639 -1.685 1.00 97.56 82 LEU A CA 1
ATOM 646 C C . LEU A 1 82 ? -0.979 -13.586 -0.370 1.00 97.56 82 LEU A C 1
ATOM 648 O O . LEU A 1 82 ? -0.908 -12.531 0.261 1.00 97.56 82 LEU A O 1
ATOM 652 N N . ARG A 1 83 ? -0.353 -14.699 0.036 1.00 97.56 83 ARG A N 1
ATOM 653 C CA . ARG A 1 83 ? 0.512 -14.747 1.221 1.00 97.56 83 ARG A CA 1
ATOM 654 C C . ARG A 1 83 ? 1.723 -13.832 1.061 1.00 97.56 83 ARG A C 1
ATOM 656 O O . ARG A 1 83 ? 2.042 -13.124 2.009 1.00 97.56 83 ARG A O 1
ATOM 663 N N . SER A 1 84 ? 2.352 -13.804 -0.111 1.00 97.69 84 SER A N 1
ATOM 664 C CA . SER A 1 84 ? 3.488 -12.923 -0.406 1.00 97.69 84 SER A CA 1
ATOM 665 C C . SER A 1 84 ? 3.128 -11.441 -0.234 1.00 97.69 84 SER A C 1
ATOM 667 O O . SER A 1 84 ? 3.713 -10.756 0.610 1.00 97.69 84 SER A O 1
ATOM 669 N N . ILE A 1 85 ? 2.088 -10.956 -0.925 1.00 97.75 85 ILE A N 1
ATOM 670 C CA . ILE A 1 85 ? 1.688 -9.543 -0.846 1.00 97.75 85 ILE A CA 1
ATOM 671 C C . ILE A 1 85 ? 1.195 -9.147 0.553 1.00 97.75 85 ILE A C 1
ATOM 673 O O . ILE A 1 85 ? 1.589 -8.106 1.077 1.00 97.75 85 ILE A O 1
ATOM 677 N N . SER A 1 86 ? 0.378 -9.981 1.202 1.00 98.25 86 SER A N 1
ATOM 678 C CA . SER A 1 86 ? -0.155 -9.682 2.541 1.00 98.25 86 SER A CA 1
ATOM 679 C C . SER A 1 86 ? 0.933 -9.684 3.616 1.00 98.25 86 SER A C 1
ATOM 681 O O . SER A 1 86 ? 0.921 -8.823 4.497 1.00 98.25 86 SER A O 1
ATOM 683 N N . SER A 1 87 ? 1.922 -10.579 3.506 1.00 98.50 87 SER A N 1
ATOM 684 C CA . SER A 1 87 ? 3.096 -10.574 4.387 1.00 98.50 87 SER A CA 1
ATOM 685 C C . SER A 1 87 ? 3.890 -9.281 4.214 1.00 98.50 87 SER A C 1
ATOM 687 O O . SER A 1 87 ? 4.338 -8.699 5.200 1.00 98.50 87 SER A O 1
ATOM 689 N N . ALA A 1 88 ? 4.040 -8.799 2.980 1.00 98.50 88 ALA A N 1
ATOM 690 C CA . ALA A 1 88 ? 4.766 -7.570 2.698 1.00 98.50 88 ALA A CA 1
ATOM 691 C C . ALA A 1 88 ? 4.029 -6.313 3.217 1.00 98.50 88 ALA A C 1
ATOM 693 O O . ALA A 1 88 ? 4.674 -5.431 3.792 1.00 98.50 88 ALA A O 1
ATOM 694 N N . TYR A 1 89 ? 2.691 -6.260 3.132 1.00 98.75 89 TYR A N 1
ATOM 695 C CA . TYR A 1 89 ? 1.888 -5.222 3.802 1.00 98.75 89 TYR A CA 1
ATOM 696 C C . TYR A 1 89 ? 2.099 -5.240 5.320 1.00 98.75 89 TYR A C 1
ATOM 698 O O . TYR A 1 89 ? 2.407 -4.201 5.909 1.00 98.75 89 TYR A O 1
ATOM 706 N N . ALA A 1 90 ? 1.977 -6.413 5.951 1.00 98.69 90 ALA A N 1
ATOM 707 C CA . ALA A 1 90 ? 2.120 -6.558 7.398 1.00 98.69 90 ALA A CA 1
ATOM 708 C C . ALA A 1 90 ? 3.506 -6.113 7.889 1.00 98.69 90 ALA A C 1
ATOM 710 O O . ALA A 1 90 ? 3.602 -5.327 8.831 1.00 98.69 90 ALA A O 1
ATOM 711 N N . HIS A 1 91 ? 4.580 -6.534 7.213 1.00 98.69 91 HIS A N 1
ATOM 712 C CA . HIS A 1 91 ? 5.941 -6.120 7.564 1.00 98.69 91 HIS A CA 1
ATOM 713 C C . HIS A 1 91 ? 6.176 -4.624 7.353 1.00 98.69 91 HIS A C 1
ATOM 715 O O . HIS A 1 91 ? 6.865 -4.005 8.164 1.00 98.69 91 HIS A O 1
ATOM 721 N N . THR A 1 92 ? 5.603 -4.029 6.303 1.00 98.62 92 THR A N 1
ATOM 722 C CA . THR A 1 92 ? 5.726 -2.587 6.038 1.00 98.62 92 THR A CA 1
ATOM 723 C C . THR A 1 92 ? 5.043 -1.777 7.142 1.00 98.62 92 THR A C 1
ATOM 725 O O . THR A 1 92 ? 5.662 -0.879 7.714 1.00 98.62 92 THR A O 1
ATOM 728 N N . LEU A 1 93 ? 3.812 -2.146 7.519 1.00 98.69 93 LEU A N 1
ATOM 729 C CA . LEU A 1 93 ? 3.080 -1.527 8.631 1.00 98.69 93 LEU A CA 1
ATOM 730 C C . LEU A 1 93 ? 3.818 -1.702 9.962 1.00 98.69 93 LEU A C 1
ATOM 732 O O . LEU A 1 93 ? 4.003 -0.737 10.702 1.00 98.69 93 LEU A O 1
ATOM 736 N N . ALA A 1 94 ? 4.280 -2.918 10.263 1.00 98.25 94 ALA A N 1
ATOM 737 C CA . ALA A 1 94 ? 4.978 -3.211 11.509 1.00 98.25 94 ALA A CA 1
ATOM 738 C C . ALA A 1 94 ? 6.323 -2.477 11.613 1.00 98.25 94 ALA A C 1
ATOM 740 O O . ALA A 1 94 ? 6.648 -1.940 12.674 1.00 98.25 94 ALA A O 1
ATOM 741 N N . SER A 1 95 ? 7.076 -2.413 10.510 1.00 97.75 95 SER A N 1
ATOM 742 C CA . SER A 1 95 ? 8.339 -1.672 10.432 1.00 97.75 95 SER A CA 1
ATOM 743 C C . SER A 1 95 ? 8.107 -0.181 10.644 1.00 97.75 95 SER A C 1
ATOM 745 O O . SER A 1 95 ? 8.825 0.432 11.433 1.00 97.75 95 SER A O 1
ATOM 747 N N . HIS A 1 96 ? 7.071 0.384 10.016 1.00 97.81 96 HIS A N 1
ATOM 748 C CA . HIS A 1 96 ? 6.743 1.796 10.175 1.00 97.81 96 HIS A CA 1
ATOM 749 C C . HIS A 1 96 ? 6.292 2.130 11.604 1.00 97.81 96 HIS A C 1
ATOM 751 O O . HIS A 1 96 ? 6.876 3.016 12.219 1.00 97.81 96 HIS A O 1
ATOM 757 N N . SER A 1 97 ? 5.368 1.358 12.196 1.00 96.75 97 SER A N 1
ATOM 758 C CA . SER A 1 97 ? 4.980 1.522 13.611 1.00 96.75 97 SER A CA 1
ATOM 759 C C . SER A 1 97 ? 6.151 1.353 14.588 1.00 96.75 97 SER A C 1
ATOM 761 O O . SER A 1 97 ? 6.084 1.829 15.718 1.00 96.75 97 SER A O 1
ATOM 763 N N . LYS A 1 98 ? 7.202 0.611 14.214 1.00 96.38 98 LYS A N 1
ATOM 764 C CA . LYS A 1 98 ? 8.414 0.469 15.034 1.00 96.38 98 LYS A CA 1
ATOM 765 C C . LYS A 1 98 ? 9.320 1.697 14.916 1.00 96.38 98 LYS A C 1
ATOM 767 O O . LYS A 1 98 ? 9.894 2.102 15.921 1.00 96.38 98 LYS A O 1
ATOM 772 N N . SER A 1 99 ? 9.467 2.261 13.715 1.00 97.06 99 SER A N 1
ATOM 773 C CA . SER A 1 99 ? 10.274 3.468 13.485 1.00 97.06 99 SER A CA 1
ATOM 774 C C . SER A 1 99 ? 9.590 4.749 13.954 1.00 97.06 99 SER A C 1
ATOM 776 O O . SER A 1 99 ? 10.270 5.685 14.356 1.00 97.06 99 SER A O 1
ATOM 778 N N . ASP A 1 100 ? 8.260 4.780 13.909 1.00 96.69 100 ASP A N 1
ATOM 779 C CA . ASP A 1 100 ? 7.432 5.897 14.343 1.00 96.69 100 ASP A CA 1
ATOM 780 C C . ASP A 1 100 ? 6.376 5.395 15.341 1.00 96.69 100 ASP A C 1
ATOM 782 O O . ASP A 1 100 ? 5.295 4.947 14.946 1.00 96.69 100 ASP A O 1
ATOM 786 N N . PRO A 1 101 ? 6.666 5.458 16.653 1.00 93.81 101 PRO A N 1
ATOM 787 C CA . PRO A 1 101 ? 5.719 5.051 17.684 1.00 93.81 101 PRO A CA 1
ATOM 788 C C . PRO A 1 101 ? 4.426 5.879 17.712 1.00 93.81 101 PRO A C 1
ATOM 790 O O . PRO A 1 101 ? 3.445 5.429 18.308 1.00 93.81 101 PRO A O 1
ATOM 793 N N . SER A 1 102 ? 4.399 7.067 17.093 1.00 94.88 102 SER A N 1
ATOM 794 C CA . SER A 1 102 ? 3.182 7.880 16.997 1.00 94.88 102 SER A CA 1
ATOM 795 C C . SER A 1 102 ? 2.183 7.309 15.983 1.00 94.88 102 SER A C 1
ATOM 797 O O . SER A 1 102 ? 0.973 7.503 16.134 1.00 94.88 102 SER A O 1
ATOM 799 N N . PHE A 1 103 ? 2.662 6.510 15.021 1.00 97.06 103 PHE A N 1
ATOM 800 C CA . PHE A 1 103 ? 1.830 5.799 14.059 1.00 97.06 103 PHE A CA 1
ATOM 801 C C . PHE A 1 103 ? 1.129 4.595 14.708 1.00 97.06 103 PHE A C 1
ATOM 803 O O . PHE A 1 103 ? 1.640 3.468 14.769 1.00 97.06 103 PHE A O 1
ATOM 810 N N . GLN A 1 104 ? -0.086 4.852 15.189 1.00 96.50 104 GLN A N 1
ATOM 811 C CA . GLN A 1 104 ? -1.001 3.866 15.757 1.00 96.50 104 GLN A CA 1
ATOM 812 C C . GLN A 1 104 ? -2.253 3.771 14.890 1.00 96.50 104 GLN A C 1
ATOM 814 O O . GLN A 1 104 ? -2.824 4.794 14.533 1.00 96.50 104 GLN A O 1
ATOM 819 N N . PHE A 1 105 ? -2.710 2.555 14.602 1.00 98.56 105 PHE A N 1
ATOM 820 C CA . PHE A 1 105 ? -3.955 2.296 13.876 1.00 98.56 105 PHE A CA 1
ATOM 821 C C . PHE A 1 105 ? -4.722 1.155 14.531 1.00 98.56 105 PHE A C 1
ATOM 823 O O . PHE A 1 105 ? -4.106 0.298 15.159 1.00 98.56 105 PHE A O 1
ATOM 830 N N . ASP A 1 106 ? -6.031 1.102 14.340 1.00 98.75 106 ASP A N 1
ATOM 831 C CA . ASP A 1 106 ? -6.919 0.071 14.881 1.00 98.75 106 ASP A CA 1
ATOM 832 C C . ASP A 1 106 ? -7.542 -0.772 13.768 1.00 98.75 106 ASP A C 1
ATOM 834 O O . ASP A 1 106 ? -7.695 -1.988 13.915 1.00 98.75 106 ASP A O 1
ATOM 838 N N . VAL A 1 107 ? -7.847 -0.137 12.631 1.00 98.88 107 VAL A N 1
ATOM 839 C CA . VAL A 1 107 ? -8.554 -0.765 11.515 1.00 98.88 107 VAL A CA 1
ATOM 840 C C . VAL A 1 107 ? -7.806 -0.558 10.198 1.00 98.88 107 VAL A C 1
ATOM 842 O O . VAL A 1 107 ? -7.444 0.566 9.846 1.00 98.88 107 VAL A O 1
ATOM 845 N N . LEU A 1 108 ? -7.616 -1.641 9.443 1.00 98.88 108 LEU A N 1
ATOM 846 C CA . LEU A 1 108 ? -7.247 -1.572 8.030 1.00 98.88 108 LEU A CA 1
ATOM 847 C C . LEU A 1 108 ? -8.515 -1.460 7.177 1.00 98.88 108 LEU A C 1
ATOM 849 O O . LEU A 1 108 ? -9.326 -2.384 7.137 1.00 98.88 108 LEU A O 1
ATOM 853 N N . PHE A 1 109 ? -8.685 -0.334 6.491 1.00 98.75 109 PHE A N 1
ATOM 854 C CA . PHE A 1 109 ? -9.810 -0.097 5.595 1.00 98.75 109 PHE A CA 1
ATOM 855 C C . PHE A 1 109 ? -9.419 -0.402 4.147 1.00 98.75 109 PHE A C 1
ATOM 857 O O . PHE A 1 109 ? -8.541 0.246 3.582 1.00 98.75 109 PHE A O 1
ATOM 864 N N . GLY A 1 110 ? -10.079 -1.380 3.532 1.00 98.12 110 GLY A N 1
ATOM 865 C CA . GLY A 1 110 ? -9.853 -1.776 2.144 1.00 98.12 110 GLY A CA 1
ATOM 866 C C . GLY A 1 110 ? -10.945 -1.243 1.214 1.00 98.12 110 GLY A C 1
ATOM 867 O O . GLY A 1 110 ? -12.046 -1.790 1.233 1.00 98.12 110 GLY A O 1
ATOM 868 N N . PRO A 1 111 ? -10.693 -0.233 0.362 1.00 96.44 111 PRO A N 1
ATOM 869 C CA . PRO A 1 111 ? -11.712 0.288 -0.543 1.00 96.44 111 PRO A CA 1
ATOM 870 C C . PRO A 1 111 ? -12.191 -0.781 -1.533 1.00 96.44 111 PRO A C 1
ATOM 872 O O . PRO A 1 111 ? -11.396 -1.546 -2.095 1.00 96.44 111 PRO A O 1
ATOM 875 N N . ALA A 1 112 ? -13.500 -0.836 -1.782 1.00 93.94 112 ALA A N 1
ATOM 876 C CA . ALA A 1 112 ? -14.049 -1.815 -2.713 1.00 93.94 112 ALA A CA 1
ATOM 877 C C . ALA A 1 112 ? -13.570 -1.581 -4.162 1.00 93.94 112 ALA A C 1
ATOM 879 O O . ALA A 1 112 ? -13.647 -0.468 -4.681 1.00 93.94 112 ALA A O 1
ATOM 880 N N . TYR A 1 113 ? -13.146 -2.610 -4.904 1.00 92.75 113 TYR A N 1
ATOM 881 C CA . TYR A 1 113 ? -13.156 -4.041 -4.542 1.00 92.75 113 TYR A CA 1
ATOM 882 C C . TYR A 1 113 ? -11.789 -4.595 -4.138 1.00 92.75 113 TYR A C 1
ATOM 884 O O . TYR A 1 113 ? -11.715 -5.522 -3.337 1.00 92.75 113 TYR A O 1
ATOM 892 N N . LYS A 1 114 ? -10.708 -4.049 -4.700 1.00 93.06 114 LYS A N 1
ATOM 893 C CA . LYS A 1 114 ? -9.367 -4.633 -4.583 1.00 93.06 114 LYS A CA 1
ATOM 894 C C . LYS A 1 114 ? -8.788 -4.540 -3.175 1.00 93.06 114 LYS A C 1
ATOM 896 O O . LYS A 1 114 ? -8.082 -5.454 -2.767 1.00 93.06 114 LYS A O 1
ATOM 901 N N . GLY A 1 115 ? -9.117 -3.487 -2.428 1.00 96.06 115 GLY A N 1
ATOM 902 C CA . GLY A 1 115 ? -8.648 -3.314 -1.057 1.00 96.06 115 GLY A CA 1
ATOM 903 C C . GLY A 1 115 ? -9.227 -4.348 -0.089 1.00 96.06 115 GLY A C 1
ATOM 904 O O . GLY A 1 115 ? -8.600 -4.638 0.922 1.00 96.06 115 GLY A O 1
ATOM 905 N N . ILE A 1 116 ? -10.382 -4.951 -0.402 1.00 97.19 116 ILE A N 1
ATOM 906 C CA . ILE A 1 116 ? -11.080 -5.905 0.478 1.00 97.19 116 ILE A CA 1
ATOM 907 C C . ILE A 1 116 ? -10.194 -7.116 0.830 1.00 97.19 116 ILE A C 1
ATOM 909 O O . ILE A 1 116 ? -9.912 -7.311 2.015 1.00 97.19 116 ILE A O 1
ATOM 913 N N . PRO A 1 117 ? -9.722 -7.930 -0.143 1.00 97.31 117 PRO A N 1
ATOM 914 C CA . PRO A 1 117 ? -8.861 -9.069 0.170 1.00 97.31 117 PRO A CA 1
ATOM 915 C C . PRO A 1 117 ? -7.515 -8.641 0.765 1.00 97.31 117 PRO A C 1
ATOM 917 O O . PRO A 1 117 ? -6.967 -9.362 1.596 1.00 97.31 117 PRO A O 1
ATOM 920 N N . LEU A 1 118 ? -6.992 -7.473 0.377 1.00 97.88 118 LEU A N 1
ATOM 921 C CA . LEU A 1 118 ? -5.709 -6.969 0.869 1.00 97.88 118 LEU A CA 1
ATOM 922 C C . LEU A 1 118 ? -5.779 -6.599 2.352 1.00 97.88 118 LEU A C 1
ATOM 924 O O . LEU A 1 118 ? -4.934 -7.042 3.123 1.00 97.88 118 LEU A O 1
ATOM 928 N N . ALA A 1 119 ? -6.799 -5.844 2.764 1.00 98.50 119 ALA A N 1
ATOM 929 C CA . ALA A 1 119 ? -6.992 -5.453 4.156 1.00 98.50 119 ALA A CA 1
ATOM 930 C C . ALA A 1 119 ? -7.226 -6.676 5.053 1.00 98.50 119 ALA A C 1
ATOM 932 O O . ALA A 1 119 ? -6.571 -6.811 6.085 1.00 98.50 119 ALA A O 1
ATOM 933 N N . ALA A 1 120 ? -8.098 -7.600 4.631 1.00 98.56 120 ALA A N 1
ATOM 934 C CA . ALA A 1 120 ? -8.381 -8.818 5.386 1.00 98.56 120 ALA A CA 1
ATOM 935 C C . ALA A 1 120 ? -7.122 -9.684 5.578 1.00 98.56 120 ALA A C 1
ATOM 937 O O . ALA A 1 120 ? -6.797 -10.067 6.702 1.00 98.56 120 ALA A O 1
ATOM 938 N N . ALA A 1 121 ? -6.378 -9.950 4.499 1.00 98.44 121 ALA A N 1
ATOM 939 C CA . ALA A 1 121 ? -5.174 -10.774 4.563 1.00 98.44 121 ALA A CA 1
ATOM 940 C C . ALA A 1 121 ? -4.019 -10.078 5.305 1.00 98.44 121 ALA A C 1
ATOM 942 O O . ALA A 1 121 ? -3.253 -10.737 6.004 1.00 98.44 121 ALA A O 1
ATOM 943 N N . ALA A 1 122 ? -3.883 -8.753 5.190 1.00 98.62 122 ALA A N 1
ATOM 944 C CA . ALA A 1 122 ? -2.853 -8.005 5.907 1.00 98.62 122 ALA A CA 1
ATOM 945 C C . ALA A 1 122 ? -3.080 -8.013 7.427 1.00 98.62 122 ALA A C 1
ATOM 947 O O . ALA A 1 122 ? -2.114 -8.164 8.172 1.00 98.62 122 ALA A O 1
ATOM 948 N N . VAL A 1 123 ? -4.331 -7.903 7.900 1.00 98.44 123 VAL A N 1
ATOM 949 C CA . VAL A 1 123 ? -4.649 -8.032 9.336 1.00 98.44 123 VAL A CA 1
ATOM 950 C C . VAL A 1 123 ? -4.289 -9.420 9.864 1.00 98.44 123 VAL A C 1
ATOM 952 O O . VAL A 1 123 ? -3.652 -9.519 10.911 1.00 98.44 123 VAL A O 1
ATOM 955 N N . ASP A 1 124 ? -4.624 -10.478 9.122 1.00 98.62 124 ASP A N 1
ATOM 956 C CA . ASP A 1 124 ? -4.234 -11.852 9.468 1.00 98.62 124 ASP A CA 1
ATOM 957 C C . ASP A 1 124 ? -2.704 -11.996 9.570 1.00 98.62 124 ASP A C 1
ATOM 959 O O . ASP A 1 124 ? -2.176 -12.500 10.559 1.00 98.62 124 ASP A O 1
ATOM 963 N N . LYS A 1 125 ? -1.958 -11.457 8.600 1.00 98.69 125 LYS A N 1
ATOM 964 C CA . LYS A 1 125 ? -0.488 -11.520 8.604 1.00 98.69 125 LYS A CA 1
ATOM 965 C C . LYS A 1 125 ? 0.166 -10.653 9.673 1.00 98.69 125 LYS A C 1
ATOM 967 O O . LYS A 1 125 ? 1.262 -10.980 10.111 1.00 98.69 125 LYS A O 1
ATOM 972 N N . LEU A 1 126 ? -0.473 -9.577 10.129 1.00 98.69 126 LEU A N 1
ATOM 973 C CA . LEU A 1 126 ? 0.009 -8.818 11.286 1.00 98.69 126 LEU A CA 1
ATOM 974 C C . LEU A 1 126 ? -0.051 -9.657 12.569 1.00 98.69 126 LEU A C 1
ATOM 976 O O . LEU A 1 126 ? 0.868 -9.588 13.384 1.00 98.69 126 LEU A O 1
ATOM 980 N N . ALA A 1 127 ? -1.098 -10.467 12.735 1.00 98.25 127 ALA A N 1
ATOM 981 C CA . ALA A 1 127 ? -1.234 -11.364 13.878 1.00 98.25 127 ALA A CA 1
ATOM 982 C C . ALA A 1 127 ? -0.131 -12.439 13.915 1.00 98.25 127 ALA A C 1
ATOM 984 O O . ALA A 1 127 ? 0.349 -12.760 15.002 1.00 98.25 127 ALA A O 1
ATOM 985 N N . ASP A 1 128 ? 0.324 -12.920 12.750 1.00 98.31 128 ASP A N 1
ATOM 986 C CA . ASP A 1 128 ? 1.480 -13.828 12.642 1.00 98.31 128 ASP A CA 1
ATOM 987 C C . ASP A 1 128 ? 2.786 -13.187 13.153 1.00 98.31 128 ASP A C 1
ATOM 989 O O . ASP A 1 128 ? 3.652 -13.891 13.671 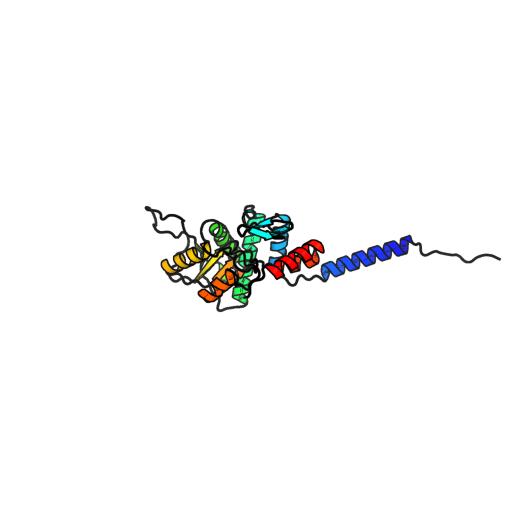1.00 98.31 128 ASP A O 1
ATOM 993 N N . LEU A 1 129 ? 2.951 -11.864 13.008 1.00 98.00 129 LEU A N 1
ATOM 994 C CA . LEU A 1 129 ? 4.167 -11.165 13.446 1.00 98.00 129 LEU A CA 1
ATOM 995 C C . LEU A 1 129 ? 4.227 -11.005 14.966 1.00 98.00 129 LEU A C 1
ATOM 997 O O . LEU A 1 129 ? 5.284 -11.186 15.565 1.00 98.00 129 LEU A O 1
ATOM 1001 N N . ASP A 1 130 ? 3.107 -10.616 15.574 1.00 97.94 130 ASP A N 1
ATOM 1002 C CA . ASP A 1 130 ? 2.977 -10.452 17.021 1.00 97.94 130 ASP A CA 1
ATOM 1003 C C . ASP A 1 130 ? 1.492 -10.396 17.408 1.00 97.94 130 ASP A C 1
ATOM 1005 O O . ASP A 1 130 ? 0.850 -9.342 17.360 1.00 97.94 130 ASP A O 1
ATOM 1009 N N . ILE A 1 131 ? 0.936 -11.533 17.827 1.00 98.00 131 ILE A N 1
ATOM 1010 C CA . ILE A 1 131 ? -0.471 -11.630 18.231 1.00 98.00 131 ILE A CA 1
ATOM 1011 C C . ILE A 1 131 ? -0.802 -10.746 19.442 1.00 98.00 131 ILE A C 1
ATOM 1013 O O . ILE A 1 131 ? -1.929 -10.264 19.558 1.00 98.00 131 ILE A O 1
ATOM 1017 N N . SER A 1 132 ? 0.163 -10.490 20.331 1.00 98.00 132 SER A N 1
ATOM 1018 C CA . SER A 1 132 ? -0.061 -9.669 21.526 1.00 98.00 132 SER A CA 1
ATOM 1019 C C . SER A 1 132 ? -0.258 -8.196 21.166 1.00 98.00 132 SER A C 1
ATOM 1021 O O . SER A 1 132 ? -1.085 -7.511 21.768 1.00 98.00 132 SER A O 1
ATOM 1023 N N . LYS A 1 133 ? 0.445 -7.732 20.128 1.00 96.69 133 LYS A N 1
ATOM 1024 C CA . LYS A 1 133 ? 0.370 -6.361 19.620 1.00 96.69 133 LYS A CA 1
ATOM 1025 C C . LYS A 1 133 ? -0.732 -6.169 18.581 1.00 96.69 133 LYS A C 1
ATOM 1027 O O . LYS A 1 133 ? -1.400 -5.132 18.572 1.00 96.69 133 LYS A O 1
ATOM 1032 N N . TYR A 1 134 ? -0.915 -7.141 17.689 1.00 98.31 134 TYR A N 1
ATOM 1033 C CA . TYR A 1 134 ? -1.768 -6.996 16.510 1.00 98.31 134 TYR A CA 1
ATOM 1034 C C . TYR A 1 134 ? -3.065 -7.808 16.553 1.00 98.31 134 TYR A C 1
ATOM 1036 O O . TYR A 1 134 ? -3.964 -7.534 15.765 1.00 98.31 134 TYR A O 1
ATOM 1044 N N . GLY A 1 135 ? -3.240 -8.735 17.500 1.00 97.38 135 GLY A N 1
ATOM 1045 C CA . GLY A 1 135 ? -4.405 -9.631 17.562 1.00 97.38 135 GLY A CA 1
ATOM 1046 C C . GLY A 1 135 ? -5.756 -8.958 17.838 1.00 97.38 135 GLY A C 1
ATOM 1047 O O . GLY A 1 135 ? -6.785 -9.630 17.857 1.00 97.38 135 GLY A O 1
ATOM 1048 N N . LYS A 1 136 ? -5.769 -7.640 18.077 1.00 97.81 136 LYS A N 1
ATOM 1049 C CA . LYS A 1 136 ? -6.984 -6.814 18.195 1.00 97.81 136 LYS A CA 1
ATOM 1050 C C . LYS A 1 136 ? -7.173 -5.831 17.038 1.00 97.81 136 LYS A C 1
ATOM 1052 O O . LYS A 1 136 ? -8.175 -5.120 17.022 1.00 97.81 136 LYS A O 1
ATOM 1057 N N . LYS A 1 137 ? -6.245 -5.778 16.075 1.00 98.31 137 LYS A N 1
ATOM 1058 C CA . LYS A 1 137 ? -6.441 -4.998 14.849 1.00 98.31 137 LYS A CA 1
ATOM 1059 C C . LYS A 1 137 ? -7.552 -5.641 14.033 1.00 98.31 137 LYS A C 1
ATOM 1061 O O . LYS A 1 137 ? -7.673 -6.862 13.986 1.00 98.31 137 LYS A O 1
ATOM 1066 N N . SER A 1 138 ? -8.378 -4.806 13.427 1.00 98.44 138 SER A N 1
ATOM 1067 C CA . SER A 1 138 ? -9.527 -5.246 12.641 1.00 98.44 138 SER A CA 1
ATOM 1068 C C . SER A 1 138 ? -9.391 -4.792 11.194 1.00 98.44 138 SER A C 1
ATOM 1070 O O . SER A 1 138 ? -8.539 -3.969 10.867 1.00 98.44 138 SER A O 1
ATOM 1072 N N . TYR A 1 139 ? -10.242 -5.314 10.317 1.00 98.75 139 TYR A N 1
ATOM 1073 C CA . TYR A 1 139 ? -10.391 -4.786 8.967 1.00 98.75 139 TYR A CA 1
ATOM 1074 C C . TYR A 1 139 ? -11.832 -4.342 8.730 1.00 98.75 139 TYR A C 1
ATOM 1076 O O . TYR A 1 139 ? -12.768 -4.794 9.401 1.00 98.75 139 TYR A O 1
ATOM 1084 N N . SER A 1 140 ? -12.002 -3.452 7.765 1.00 98.31 140 SER A N 1
ATOM 1085 C CA . SER A 1 140 ? -13.306 -3.057 7.254 1.00 98.31 140 SER A CA 1
ATOM 1086 C C . SER A 1 140 ? -13.210 -2.640 5.7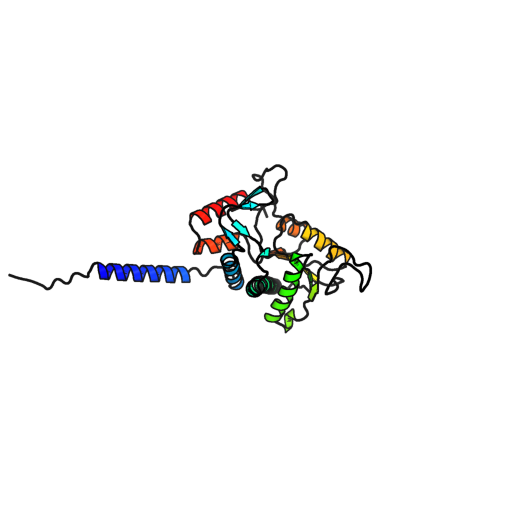92 1.00 98.31 140 SER A C 1
ATOM 1088 O O . SER A 1 140 ? -12.124 -2.461 5.239 1.00 98.31 140 SER A O 1
ATOM 1090 N N . PHE A 1 141 ? -14.355 -2.530 5.134 1.00 97.88 141 PHE A N 1
ATOM 1091 C CA . PHE A 1 141 ? -14.444 -2.080 3.751 1.00 97.88 141 PHE A CA 1
ATOM 1092 C C . PHE A 1 141 ? -15.815 -1.479 3.466 1.00 97.88 141 PHE A C 1
ATOM 1094 O O . PHE A 1 141 ? -16.784 -1.752 4.178 1.00 97.88 141 PHE A O 1
ATOM 1101 N N . ASN A 1 142 ? -15.913 -0.676 2.406 1.00 95.50 142 ASN A N 1
ATOM 1102 C CA . ASN A 1 142 ? -17.197 -0.156 1.957 1.00 95.50 142 ASN A CA 1
ATOM 1103 C C . ASN A 1 142 ? -17.896 -1.078 0.954 1.00 95.50 142 ASN A C 1
ATOM 1105 O O . ASN A 1 142 ? -17.265 -1.796 0.185 1.00 95.50 142 ASN A O 1
ATOM 1109 N N . ARG A 1 143 ? -19.219 -0.972 0.876 1.00 91.81 143 ARG A N 1
ATOM 1110 C CA . ARG A 1 143 ? -20.001 -1.395 -0.290 1.00 91.81 143 ARG A CA 1
ATOM 1111 C C . ARG A 1 143 ? -20.009 -0.267 -1.330 1.00 91.81 143 ARG A C 1
ATOM 1113 O O . ARG A 1 143 ? -19.860 0.904 -0.978 1.00 91.81 143 ARG A O 1
ATOM 1120 N N . LYS A 1 144 ? -20.169 -0.608 -2.614 1.00 86.44 144 LYS A N 1
ATOM 1121 C CA . LYS A 1 144 ? -20.415 0.394 -3.671 1.00 86.44 144 LYS A CA 1
ATOM 1122 C C . LYS A 1 144 ? -21.859 0.905 -3.654 1.00 86.44 144 LYS A C 1
ATOM 1124 O O . LYS A 1 144 ? -22.084 2.054 -4.009 1.00 86.44 144 LYS A O 1
ATOM 1129 N N . GLU A 1 145 ? -22.792 0.088 -3.176 1.00 82.38 145 GLU A N 1
ATOM 1130 C CA . GLU A 1 145 ? -24.206 0.428 -3.017 1.00 82.38 145 GLU A CA 1
ATOM 1131 C C . GLU A 1 145 ? -24.654 0.104 -1.587 1.00 82.38 145 GLU A C 1
ATOM 1133 O O . GLU A 1 145 ? -24.254 -0.924 -1.021 1.00 82.38 145 GLU A O 1
ATOM 1138 N N . ALA A 1 146 ? -25.461 0.990 -1.003 1.00 72.75 146 ALA A N 1
ATOM 1139 C CA . ALA A 1 146 ? -26.053 0.768 0.310 1.00 72.75 146 ALA A CA 1
ATOM 1140 C C . ALA A 1 146 ? -27.045 -0.392 0.251 1.00 72.75 146 ALA A C 1
ATOM 1142 O O . ALA A 1 146 ? -27.711 -0.601 -0.760 1.00 72.75 146 ALA A O 1
ATOM 1143 N N . LYS A 1 147 ? -27.149 -1.158 1.340 1.00 65.88 147 LYS A N 1
ATOM 1144 C CA . LYS A 1 147 ? -28.247 -2.114 1.488 1.00 65.88 147 LYS A CA 1
ATOM 1145 C C . LYS A 1 147 ? -29.437 -1.433 2.153 1.00 65.88 147 LYS A C 1
ATOM 1147 O O . LYS A 1 147 ? -29.275 -0.834 3.213 1.00 65.88 147 LYS A O 1
ATOM 1152 N N . ASP A 1 148 ? -30.620 -1.651 1.590 1.00 55.91 148 ASP A N 1
ATOM 1153 C CA . ASP A 1 148 ? -31.886 -1.134 2.126 1.00 55.91 148 ASP A CA 1
ATOM 1154 C C . ASP A 1 148 ? -32.452 -1.989 3.284 1.00 55.91 148 ASP A C 1
ATOM 1156 O O . ASP A 1 148 ? -33.362 -1.553 3.989 1.00 55.91 148 ASP A O 1
ATOM 1160 N N . HIS A 1 149 ? -31.906 -3.193 3.531 1.00 54.72 149 HIS A N 1
ATOM 1161 C CA . HIS A 1 149 ? -32.362 -4.127 4.578 1.00 54.72 149 HIS A CA 1
ATOM 1162 C C . HIS A 1 149 ? -31.189 -4.874 5.271 1.00 54.72 149 HIS A C 1
ATOM 1164 O O . HIS A 1 149 ? -30.214 -5.248 4.610 1.00 54.72 149 HIS A O 1
ATOM 1170 N N . GLY A 1 150 ? -31.285 -5.133 6.589 1.00 62.16 150 GLY A N 1
ATOM 1171 C CA . GLY A 1 150 ? -30.263 -5.807 7.428 1.00 62.16 150 GLY A CA 1
ATOM 1172 C C . GLY A 1 150 ? -29.627 -4.882 8.483 1.00 62.16 150 GLY A C 1
ATOM 1173 O O . GLY A 1 150 ? -30.282 -3.942 8.917 1.00 62.16 150 GLY A O 1
ATOM 1174 N N . GLU A 1 151 ? -28.352 -5.096 8.860 1.00 56.62 151 GLU A N 1
ATOM 1175 C CA . GLU A 1 151 ? -27.569 -4.166 9.721 1.00 56.62 151 GLU A CA 1
ATOM 1176 C C . GLU A 1 151 ? -27.450 -2.736 9.141 1.00 56.62 151 GLU A C 1
ATOM 1178 O O . GLU A 1 151 ? -27.045 -1.817 9.849 1.00 56.62 151 GLU A O 1
ATOM 1183 N N . GLY A 1 152 ? -27.854 -2.527 7.880 1.00 57.88 152 GLY A N 1
ATOM 1184 C CA . GLY A 1 152 ? -27.875 -1.223 7.220 1.00 57.88 152 GLY A CA 1
ATOM 1185 C C . GLY A 1 152 ? -26.479 -0.654 6.946 1.00 57.88 152 GLY A C 1
ATOM 1186 O O . GLY A 1 152 ? -25.455 -1.199 7.349 1.00 57.88 152 GLY A O 1
ATOM 1187 N N . GLY A 1 153 ? -26.430 0.455 6.212 1.00 74.62 153 GLY A N 1
ATOM 1188 C CA . GLY A 1 153 ? -25.195 1.207 5.989 1.00 74.62 153 GLY A CA 1
ATOM 1189 C C . GLY A 1 153 ? -24.260 0.650 4.909 1.00 74.62 153 GLY A C 1
ATOM 1190 O O . GLY A 1 153 ? -24.558 -0.299 4.180 1.00 74.62 153 GLY A O 1
ATOM 1191 N N . ASN A 1 154 ? -23.114 1.320 4.783 1.00 87.19 154 ASN A N 1
ATOM 1192 C CA . ASN A 1 154 ? -22.148 1.112 3.704 1.00 87.19 154 ASN A CA 1
ATOM 1193 C C . ASN A 1 154 ? -20.863 0.417 4.153 1.00 87.19 154 ASN A C 1
ATOM 1195 O O . ASN A 1 154 ? -20.030 0.148 3.295 1.00 87.19 154 ASN A O 1
ATOM 1199 N N . ILE A 1 155 ? -20.687 0.130 5.445 1.00 94.31 155 ILE A N 1
ATOM 1200 C CA . ILE A 1 155 ? -19.461 -0.456 6.002 1.00 94.31 155 ILE A CA 1
ATOM 1201 C C . ILE A 1 155 ? -19.686 -1.921 6.367 1.00 94.31 155 ILE A C 1
ATOM 1203 O O . ILE A 1 155 ? -20.732 -2.291 6.888 1.00 94.31 155 ILE A O 1
ATOM 1207 N N . VAL A 1 156 ? -18.692 -2.758 6.087 1.00 95.31 156 VAL A N 1
ATOM 1208 C CA . VAL A 1 156 ? -18.634 -4.160 6.509 1.00 95.31 156 VAL A CA 1
ATOM 1209 C C . VAL A 1 156 ? -17.354 -4.374 7.306 1.00 95.31 156 VAL A C 1
ATOM 1211 O O . VAL A 1 156 ? -16.304 -3.865 6.918 1.00 95.31 156 VAL A O 1
ATOM 1214 N N . GLY A 1 157 ? -17.433 -5.143 8.394 1.00 95.62 157 GLY A N 1
ATOM 1215 C CA . GLY A 1 157 ? -16.323 -5.358 9.324 1.00 95.62 157 GLY A CA 1
ATOM 1216 C C . GLY A 1 157 ? -16.406 -4.419 10.526 1.00 95.62 157 GLY A C 1
ATOM 1217 O O . GLY A 1 157 ? -17.499 -4.095 10.986 1.00 95.62 157 GLY A O 1
ATOM 1218 N N . ALA A 1 158 ? -15.257 -3.999 11.056 1.00 97.06 158 ALA A N 1
ATOM 1219 C CA . ALA A 1 158 ? -15.225 -3.103 12.210 1.00 97.06 158 ALA A CA 1
ATOM 1220 C C . ALA A 1 158 ? -15.847 -1.728 11.904 1.00 97.06 158 ALA A C 1
ATOM 1222 O O . ALA A 1 158 ? -15.653 -1.165 10.824 1.00 97.06 158 ALA A O 1
ATOM 1223 N N . SER A 1 159 ? -16.550 -1.168 12.894 1.00 96.31 159 SER A N 1
ATOM 1224 C CA . SER A 1 159 ? -16.998 0.228 12.861 1.00 96.31 159 SER A CA 1
ATOM 1225 C C . SER A 1 159 ? -15.800 1.168 12.724 1.00 96.31 159 SER A C 1
ATOM 1227 O O . SER A 1 159 ? -14.762 0.939 13.342 1.00 96.31 159 SER A O 1
ATOM 1229 N N . LEU A 1 160 ? -15.950 2.242 11.944 1.00 98.06 160 LEU A N 1
ATOM 1230 C CA . LEU A 1 160 ? -14.902 3.258 11.795 1.00 98.06 160 LEU A CA 1
ATOM 1231 C C . LEU A 1 160 ? -14.948 4.305 12.915 1.00 98.06 160 LEU A C 1
ATOM 1233 O O . LEU A 1 160 ? -13.954 4.979 13.164 1.00 98.06 160 LEU A O 1
ATOM 1237 N N . LYS A 1 161 ? -16.088 4.448 13.600 1.00 98.00 161 LYS A N 1
ATOM 1238 C CA . LYS A 1 161 ? -16.339 5.546 14.538 1.00 98.00 161 LYS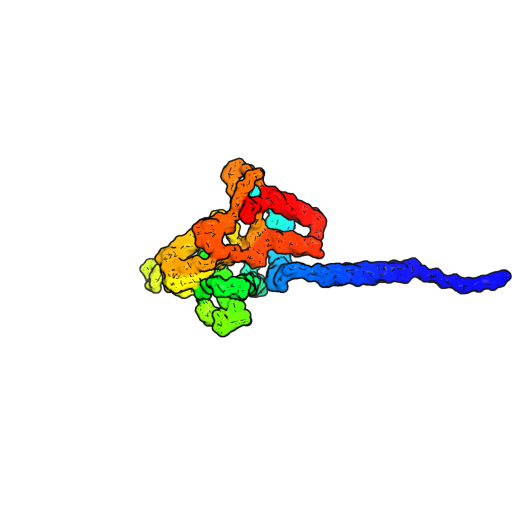 A CA 1
ATOM 1239 C C . LYS A 1 161 ? -15.344 5.543 15.702 1.00 98.00 161 LYS A C 1
ATOM 1241 O O . LYS A 1 161 ? -15.321 4.611 16.505 1.00 98.00 161 LYS A O 1
ATOM 1246 N N . GLY A 1 162 ? -14.569 6.621 15.818 1.00 98.12 162 GLY A N 1
ATOM 1247 C CA . GLY A 1 162 ? -13.561 6.807 16.864 1.00 98.12 162 GLY A CA 1
ATOM 1248 C C . GLY A 1 162 ? -12.346 5.883 16.746 1.00 98.12 162 GLY A C 1
ATOM 1249 O O . GLY A 1 162 ? -11.595 5.772 17.708 1.00 98.12 162 GLY A O 1
ATOM 1250 N N . GLN A 1 163 ? -12.174 5.196 15.613 1.00 98.56 163 GLN A N 1
ATOM 1251 C CA . GLN A 1 163 ? -11.038 4.312 15.356 1.00 98.56 163 GLN A CA 1
ATOM 1252 C C . GLN A 1 163 ? -9.990 5.010 14.493 1.00 98.56 163 GLN A C 1
ATOM 1254 O O . GLN A 1 163 ? -10.333 5.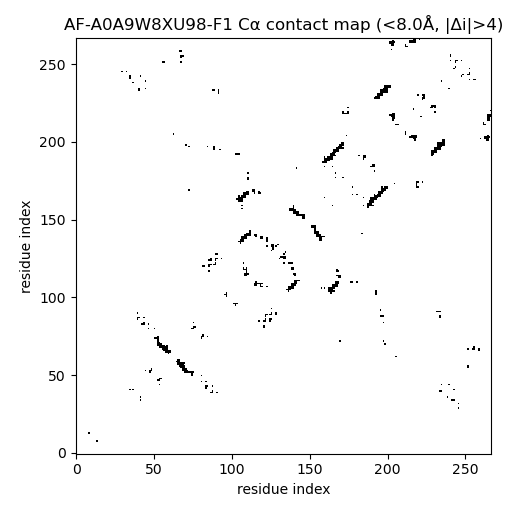813 13.620 1.00 98.56 163 GLN A O 1
ATOM 1259 N N . LYS A 1 164 ? -8.721 4.641 14.682 1.00 98.69 164 LYS A N 1
ATOM 1260 C CA . LYS A 1 164 ? -7.624 5.052 13.802 1.00 98.69 164 LYS A CA 1
ATOM 1261 C C . LYS A 1 164 ? -7.542 4.126 12.596 1.00 98.69 164 LYS A C 1
ATOM 1263 O O . LYS A 1 164 ? -7.397 2.911 12.738 1.00 98.69 164 LYS A O 1
ATOM 1268 N N . ILE A 1 165 ? -7.633 4.690 11.402 1.00 98.81 165 ILE A N 1
ATOM 1269 C CA . ILE A 1 165 ? -7.824 3.957 10.154 1.00 98.81 165 ILE A CA 1
ATOM 1270 C C . ILE A 1 165 ? -6.604 4.100 9.251 1.00 98.81 165 ILE A C 1
ATOM 1272 O O . ILE A 1 165 ? -6.147 5.213 8.978 1.00 98.81 165 ILE A O 1
ATOM 1276 N N . VAL A 1 166 ? -6.129 2.974 8.721 1.00 98.81 166 VAL A N 1
ATOM 1277 C CA . VAL A 1 166 ? -5.164 2.944 7.615 1.00 98.81 166 VAL A CA 1
ATOM 1278 C C . VAL A 1 166 ? -5.846 2.398 6.373 1.00 98.81 166 VAL A C 1
ATOM 1280 O O . VAL A 1 166 ? -6.406 1.304 6.409 1.00 98.81 166 VAL A O 1
ATOM 1283 N N . ILE A 1 167 ? -5.789 3.134 5.264 1.00 98.62 167 ILE A N 1
ATOM 1284 C CA . ILE A 1 167 ? -6.299 2.641 3.978 1.00 98.62 167 ILE A CA 1
ATOM 1285 C C . ILE A 1 167 ? -5.284 1.674 3.362 1.00 98.62 167 ILE A C 1
ATOM 1287 O O . ILE A 1 167 ? -4.098 1.991 3.302 1.00 98.62 167 ILE A O 1
ATOM 1291 N N . VAL A 1 168 ? -5.752 0.533 2.855 1.00 98.12 168 VAL A N 1
ATOM 1292 C CA . VAL A 1 168 ? -4.943 -0.457 2.126 1.00 98.12 168 VAL A CA 1
ATOM 1293 C C . VAL A 1 168 ? -5.428 -0.547 0.680 1.00 98.12 168 VAL A C 1
ATOM 1295 O O . VAL A 1 168 ? -6.586 -0.893 0.443 1.00 98.12 168 VAL A O 1
ATOM 1298 N N . ASP A 1 169 ? -4.552 -0.270 -0.287 1.00 94.62 169 ASP A N 1
ATOM 1299 C CA . ASP A 1 169 ? -4.869 -0.357 -1.724 1.00 94.62 169 ASP A CA 1
ATOM 1300 C C . ASP A 1 169 ? -3.680 -0.877 -2.545 1.00 94.62 169 ASP A C 1
ATOM 1302 O O . ASP A 1 169 ? -2.566 -0.931 -2.037 1.00 94.62 169 ASP A O 1
ATOM 1306 N N . ASP A 1 170 ? -3.873 -1.276 -3.803 1.00 92.00 170 ASP A N 1
ATOM 1307 C CA . ASP A 1 170 ? -2.796 -1.841 -4.627 1.00 92.00 170 ASP A CA 1
ATOM 1308 C C . ASP A 1 170 ? -1.806 -0.781 -5.141 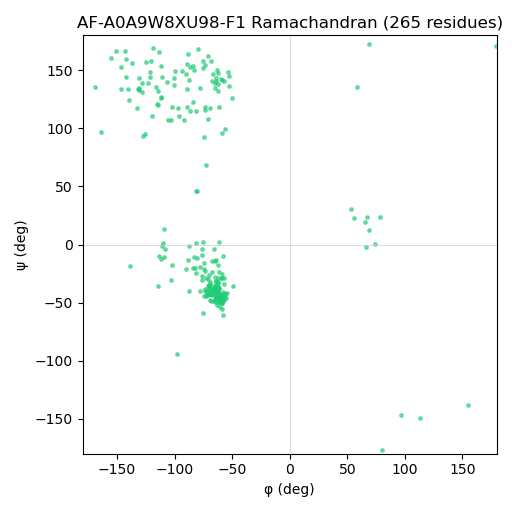1.00 92.00 170 ASP A C 1
ATOM 1310 O O . ASP A 1 170 ? -0.605 -0.861 -4.867 1.00 92.00 170 ASP A O 1
ATOM 1314 N N . VAL A 1 171 ? -2.296 0.210 -5.886 1.00 87.38 171 VAL A N 1
ATOM 1315 C CA . VAL A 1 171 ? -1.504 1.273 -6.520 1.00 87.38 171 VAL A CA 1
ATOM 1316 C C . VAL A 1 171 ? -2.312 2.566 -6.559 1.00 87.38 171 VAL A C 1
ATOM 1318 O O . VAL A 1 171 ? -3.446 2.593 -7.039 1.00 87.38 171 VAL A O 1
ATOM 1321 N N . ILE A 1 172 ? -1.695 3.686 -6.177 1.00 83.94 172 ILE A N 1
ATOM 1322 C CA . ILE A 1 172 ? -2.314 5.005 -6.357 1.00 83.94 172 ILE A CA 1
ATOM 1323 C C . ILE A 1 172 ? -2.091 5.464 -7.798 1.00 83.94 172 ILE A C 1
ATOM 1325 O O . ILE A 1 172 ? -0.966 5.689 -8.235 1.00 83.94 172 ILE A O 1
ATOM 1329 N N . THR A 1 173 ? -3.189 5.597 -8.545 1.00 75.19 173 THR A N 1
ATOM 1330 C CA . THR A 1 173 ? -3.179 6.147 -9.910 1.00 75.19 173 THR A CA 1
ATOM 1331 C C . THR A 1 173 ? -3.566 7.626 -9.896 1.00 75.19 173 THR A C 1
ATOM 1333 O O . THR A 1 173 ? -2.728 8.480 -9.651 1.00 75.19 173 THR A O 1
ATOM 1336 N N . ALA A 1 174 ? -4.844 7.948 -10.104 1.00 71.81 174 ALA A N 1
ATOM 1337 C CA . ALA A 1 174 ? -5.356 9.319 -10.049 1.00 71.81 174 ALA A CA 1
ATOM 1338 C C . ALA A 1 174 ? -5.786 9.752 -8.633 1.00 71.81 174 ALA A C 1
ATOM 1340 O O . ALA A 1 174 ? -6.283 10.860 -8.452 1.00 71.81 174 ALA A O 1
ATOM 1341 N N . GLY A 1 175 ? -5.676 8.867 -7.635 1.00 79.75 175 GLY A N 1
ATOM 1342 C CA . GLY A 1 175 ? -6.091 9.126 -6.251 1.00 79.75 175 GLY A CA 1
ATOM 1343 C C . GLY A 1 175 ? -7.606 9.132 -6.004 1.00 79.75 175 GLY A C 1
ATOM 1344 O O . GLY A 1 175 ? -8.021 9.327 -4.869 1.00 79.75 175 GLY A O 1
ATOM 1345 N N . THR A 1 176 ? -8.450 8.899 -7.018 1.00 83.12 176 THR A N 1
ATOM 1346 C CA . THR A 1 176 ? -9.919 8.959 -6.875 1.00 83.12 176 THR A CA 1
ATOM 1347 C C . THR A 1 176 ? -10.455 7.961 -5.849 1.00 83.12 176 THR A C 1
ATOM 1349 O O . THR A 1 176 ? -11.183 8.363 -4.951 1.00 83.12 176 THR A O 1
ATOM 1352 N N . ALA A 1 177 ? -10.041 6.690 -5.927 1.00 86.25 177 ALA A N 1
ATOM 1353 C CA . ALA A 1 177 ? -10.474 5.660 -4.977 1.00 86.25 177 ALA A CA 1
ATOM 1354 C C . ALA A 1 177 ? -10.033 5.971 -3.536 1.00 86.25 177 ALA A C 1
ATOM 1356 O O . ALA A 1 177 ? -10.786 5.744 -2.593 1.00 86.25 177 ALA A O 1
ATOM 1357 N N . ILE A 1 178 ? -8.839 6.549 -3.377 1.00 90.38 178 ILE A N 1
ATOM 1358 C CA . ILE A 1 178 ? -8.341 7.009 -2.080 1.00 90.38 178 ILE A CA 1
ATOM 1359 C C . ILE A 1 178 ? -9.207 8.155 -1.558 1.00 90.38 178 ILE A C 1
ATOM 1361 O O . ILE A 1 178 ? -9.680 8.070 -0.435 1.00 90.38 178 ILE A O 1
ATOM 1365 N N . ARG A 1 179 ? -9.485 9.191 -2.359 1.00 90.88 179 ARG A N 1
ATOM 1366 C CA . ARG A 1 179 ? -10.339 10.315 -1.932 1.00 90.88 179 ARG A CA 1
ATOM 1367 C C . ARG A 1 179 ? -11.743 9.854 -1.526 1.00 90.88 179 ARG A C 1
ATOM 1369 O O . ARG A 1 179 ? -12.206 10.238 -0.459 1.00 90.88 179 ARG A O 1
ATOM 1376 N N . GLU A 1 180 ? -12.358 8.959 -2.303 1.00 92.31 180 GLU A N 1
ATOM 1377 C CA . GLU A 1 180 ? -13.635 8.325 -1.935 1.00 92.31 180 GLU A CA 1
ATOM 1378 C C . GLU A 1 180 ? -13.547 7.610 -0.576 1.00 92.31 180 GLU A C 1
ATOM 1380 O O . GLU A 1 180 ? -14.428 7.763 0.269 1.00 92.31 180 GLU A O 1
ATOM 1385 N N . ALA A 1 181 ? -12.478 6.843 -0.341 1.00 95.00 181 ALA A N 1
ATOM 1386 C CA . ALA A 1 181 ? -12.265 6.143 0.922 1.00 95.00 181 ALA A CA 1
ATOM 1387 C C . ALA A 1 181 ? -12.079 7.105 2.105 1.00 95.00 181 ALA A C 1
ATOM 1389 O O . ALA A 1 181 ? -12.634 6.866 3.175 1.00 95.00 181 ALA A O 1
ATOM 1390 N N . ILE A 1 182 ? -11.351 8.207 1.911 1.00 95.38 182 ILE A N 1
ATOM 1391 C CA . ILE A 1 182 ? -11.161 9.247 2.928 1.00 95.38 182 ILE A CA 1
ATOM 1392 C C . ILE A 1 182 ? -12.503 9.887 3.301 1.00 95.38 182 ILE A C 1
ATOM 1394 O O . ILE A 1 182 ? -12.803 10.031 4.488 1.00 95.38 182 ILE A O 1
ATOM 1398 N N . ASP A 1 183 ? -13.329 10.224 2.309 1.00 94.56 183 ASP A N 1
ATOM 1399 C CA . ASP A 1 183 ? -14.650 10.814 2.540 1.00 94.56 183 ASP A CA 1
ATOM 1400 C C . ASP A 1 183 ? -15.574 9.855 3.298 1.00 94.56 183 ASP A C 1
ATOM 1402 O O . ASP A 1 183 ? -16.286 10.268 4.217 1.00 94.56 183 ASP A O 1
ATOM 1406 N N . ILE A 1 184 ? -15.522 8.560 2.965 1.00 95.56 184 ILE A N 1
ATOM 1407 C CA . ILE A 1 184 ? -16.236 7.512 3.701 1.00 95.56 184 ILE A CA 1
ATOM 1408 C C . ILE A 1 184 ? -15.751 7.465 5.151 1.00 95.56 184 ILE A C 1
ATOM 1410 O O . ILE A 1 184 ? -16.566 7.591 6.059 1.00 95.56 184 ILE A O 1
ATOM 1414 N N . ILE A 1 185 ? -14.442 7.341 5.387 1.00 97.25 185 ILE A N 1
ATOM 1415 C CA . ILE A 1 185 ? -13.869 7.263 6.739 1.00 97.25 185 ILE A CA 1
ATOM 1416 C C . ILE A 1 185 ? -14.291 8.469 7.581 1.00 97.25 185 ILE A C 1
ATOM 1418 O O . ILE A 1 185 ? -14.767 8.297 8.704 1.00 97.25 185 ILE A O 1
ATOM 1422 N N . LYS A 1 186 ? -14.199 9.677 7.017 1.00 96.12 186 LYS A N 1
ATOM 1423 C CA . LYS A 1 186 ? -14.604 10.912 7.692 1.00 96.12 186 LYS A CA 1
ATOM 1424 C C . LYS A 1 186 ? -16.094 10.916 8.032 1.00 96.12 186 LYS A C 1
ATOM 1426 O O . LYS A 1 186 ? -16.459 11.280 9.147 1.00 96.12 186 LYS A O 1
ATOM 1431 N N . ARG A 1 187 ? -16.957 10.509 7.094 1.00 95.69 187 ARG A N 1
ATOM 1432 C CA . ARG A 1 187 ? -18.415 10.454 7.300 1.00 95.69 187 ARG A CA 1
ATOM 1433 C C . ARG A 1 187 ? -18.809 9.464 8.394 1.00 95.69 187 ARG A C 1
ATOM 1435 O O . ARG A 1 187 ? -19.705 9.757 9.177 1.00 95.69 187 ARG A O 1
ATOM 1442 N N . GLU A 1 188 ? -18.132 8.324 8.465 1.00 96.44 188 GLU A N 1
ATOM 1443 C CA . GLU A 1 188 ? -18.377 7.293 9.482 1.00 96.44 188 GLU A CA 1
ATOM 1444 C C . GLU A 1 188 ? -17.693 7.607 10.831 1.00 96.44 188 GLU A C 1
ATOM 1446 O O . GLU A 1 188 ? -17.799 6.837 11.786 1.00 96.44 188 GLU A O 1
ATOM 1451 N N . GLY A 1 189 ? -17.001 8.749 10.936 1.00 97.31 189 GLY A N 1
ATOM 1452 C CA . GLY A 1 189 ? -16.377 9.231 12.168 1.00 97.31 189 GLY A CA 1
ATOM 1453 C C . GLY A 1 189 ? -15.049 8.558 12.518 1.00 97.31 189 GLY A C 1
ATOM 1454 O O . GLY A 1 189 ? -14.697 8.522 13.697 1.00 97.31 189 GLY A O 1
ATOM 1455 N N . GLY A 1 190 ? -14.341 8.001 11.534 1.00 98.06 190 GLY A N 1
ATOM 1456 C CA . GLY A 1 190 ? -12.991 7.468 11.709 1.00 98.06 190 GLY A CA 1
ATOM 1457 C C . GLY A 1 190 ? -11.901 8.524 11.546 1.00 98.06 190 GLY A C 1
ATOM 1458 O O . GLY A 1 190 ? -12.061 9.515 10.832 1.00 98.06 190 GLY A O 1
ATOM 1459 N N . GLU A 1 191 ? -10.772 8.288 12.208 1.00 97.94 191 GLU A N 1
ATOM 1460 C CA . GLU A 1 191 ? -9.564 9.103 12.117 1.00 97.94 191 GLU A CA 1
ATOM 1461 C C . GLU A 1 191 ? -8.615 8.464 11.104 1.00 97.94 191 GLU A C 1
ATOM 1463 O O . GLU A 1 191 ? -8.060 7.397 11.347 1.00 97.94 191 GLU A O 1
ATOM 1468 N N . LEU A 1 192 ? -8.419 9.091 9.948 1.00 98.12 192 LEU A N 1
ATOM 1469 C CA . LEU A 1 192 ? -7.439 8.611 8.978 1.00 98.12 192 LEU A CA 1
ATOM 1470 C C . LEU A 1 192 ? -6.019 8.918 9.471 1.00 98.12 192 LEU A C 1
ATOM 1472 O O . LEU A 1 192 ? -5.654 10.084 9.589 1.00 98.12 192 LEU A O 1
ATOM 1476 N N . VAL A 1 193 ? -5.213 7.878 9.694 1.00 98.06 193 VAL A N 1
ATOM 1477 C CA . VAL A 1 193 ? -3.833 8.008 10.203 1.00 98.06 193 VAL A CA 1
ATOM 1478 C C . VAL A 1 193 ? -2.769 7.583 9.197 1.00 98.06 193 VAL A C 1
ATOM 1480 O O . VAL A 1 193 ? -1.584 7.809 9.420 1.00 98.06 193 VAL A O 1
ATOM 1483 N N . GLY A 1 194 ? -3.160 6.968 8.080 1.00 98.06 194 GLY A N 1
ATOM 1484 C CA . GLY A 1 194 ? -2.219 6.610 7.029 1.00 98.06 194 GLY A CA 1
ATOM 1485 C C . GLY A 1 194 ? -2.846 5.890 5.848 1.00 98.06 194 GLY A C 1
ATOM 1486 O O . GLY A 1 194 ? -4.007 5.478 5.865 1.00 98.06 194 GLY A O 1
ATOM 1487 N N . ILE A 1 195 ? -2.043 5.726 4.807 1.00 98.06 195 ILE A N 1
ATOM 1488 C CA . ILE A 1 195 ? -2.368 4.934 3.621 1.00 98.06 195 ILE A CA 1
ATOM 1489 C C . ILE A 1 195 ? -1.183 4.012 3.346 1.00 98.06 195 ILE A C 1
ATOM 1491 O O . ILE A 1 195 ? -0.039 4.418 3.529 1.00 98.06 195 ILE A O 1
ATOM 1495 N N . ILE A 1 196 ? -1.432 2.790 2.889 1.00 98.19 196 ILE A N 1
ATOM 1496 C CA . ILE A 1 196 ? -0.394 1.880 2.413 1.00 98.19 196 ILE A CA 1
ATOM 1497 C C . ILE A 1 196 ? -0.765 1.290 1.055 1.00 98.19 196 ILE A C 1
ATOM 1499 O O . ILE A 1 196 ? -1.888 0.823 0.854 1.00 98.19 196 ILE A O 1
ATOM 1503 N N . VAL A 1 197 ? 0.208 1.277 0.141 1.00 96.88 197 VAL A N 1
ATOM 1504 C CA . VAL A 1 197 ? 0.087 0.639 -1.172 1.00 96.88 197 VAL A CA 1
ATOM 1505 C C . VAL A 1 197 ? 1.173 -0.379 -1.473 1.00 96.88 197 VAL A C 1
ATOM 1507 O O . VAL A 1 197 ? 2.258 -0.335 -0.896 1.00 96.88 197 VAL A O 1
ATOM 1510 N N . ALA A 1 198 ? 0.890 -1.312 -2.384 1.00 96.25 198 ALA A N 1
ATOM 1511 C CA . ALA A 1 198 ? 1.867 -2.316 -2.789 1.00 96.25 198 ALA A CA 1
ATOM 1512 C C . ALA A 1 198 ? 2.996 -1.700 -3.614 1.00 96.25 198 ALA A C 1
ATOM 1514 O O . ALA A 1 198 ? 4.155 -2.070 -3.433 1.00 96.25 198 ALA A O 1
ATOM 1515 N N . PHE A 1 199 ? 2.666 -0.761 -4.504 1.00 95.38 199 PHE A N 1
ATOM 1516 C CA . PHE A 1 199 ? 3.649 -0.169 -5.401 1.00 95.38 199 PHE A CA 1
ATOM 1517 C C . PHE A 1 199 ? 3.463 1.339 -5.583 1.00 95.38 199 PHE A C 1
ATOM 1519 O O . PHE A 1 199 ? 2.407 1.796 -6.026 1.00 95.38 199 PHE A O 1
ATOM 1526 N N . ASP A 1 200 ? 4.521 2.096 -5.296 1.00 94.00 200 ASP A N 1
ATOM 1527 C CA . ASP A 1 200 ? 4.650 3.513 -5.625 1.00 94.00 200 ASP A CA 1
ATOM 1528 C C . ASP A 1 200 ? 5.553 3.692 -6.850 1.00 94.00 200 ASP A C 1
ATOM 1530 O O . ASP A 1 200 ? 6.736 3.346 -6.857 1.00 94.00 200 ASP A O 1
ATOM 1534 N N . ARG A 1 201 ? 4.978 4.262 -7.908 1.00 92.00 201 ARG A N 1
ATOM 1535 C CA . ARG A 1 201 ? 5.672 4.489 -9.178 1.00 92.00 201 ARG A CA 1
ATOM 1536 C C . ARG A 1 201 ? 6.670 5.650 -9.107 1.00 92.00 201 ARG A C 1
ATOM 1538 O O . ARG A 1 201 ? 7.485 5.761 -10.017 1.00 92.00 201 ARG A O 1
ATOM 1545 N N . LEU A 1 202 ? 6.594 6.509 -8.082 1.00 92.81 202 LEU A N 1
ATOM 1546 C CA . LEU A 1 202 ? 7.371 7.752 -7.949 1.00 92.81 202 LEU A CA 1
ATOM 1547 C C . LEU A 1 202 ? 7.256 8.668 -9.181 1.00 92.81 202 LEU A C 1
ATOM 1549 O O . LEU A 1 202 ? 8.181 9.396 -9.552 1.00 92.81 202 LEU A O 1
ATOM 1553 N N . GLU A 1 203 ? 6.099 8.606 -9.841 1.00 91.38 203 GLU A N 1
ATOM 1554 C CA . GLU A 1 203 ? 5.808 9.355 -11.055 1.00 91.38 203 GLU A CA 1
ATOM 1555 C C . GLU A 1 203 ? 4.969 10.591 -10.755 1.00 91.38 203 GLU A C 1
ATOM 1557 O O . GLU A 1 203 ? 4.022 10.539 -9.965 1.00 91.38 203 GLU A O 1
ATOM 1562 N N . LYS A 1 204 ? 5.243 11.677 -11.478 1.00 90.94 204 LYS A N 1
ATOM 1563 C CA . LYS A 1 204 ? 4.360 12.842 -11.504 1.00 90.94 204 LYS A CA 1
ATOM 1564 C C . LYS A 1 204 ? 2.994 12.494 -12.082 1.00 90.94 204 LYS A C 1
ATOM 1566 O O . LYS A 1 204 ? 2.888 11.670 -13.005 1.00 90.94 204 LYS A O 1
ATOM 1571 N N . THR A 1 205 ? 1.953 13.159 -11.589 1.00 88.19 205 THR A N 1
ATOM 1572 C CA . THR A 1 205 ? 0.588 13.025 -12.116 1.00 88.19 205 THR A CA 1
ATOM 1573 C C . THR A 1 205 ? 0.558 13.265 -13.638 1.00 88.19 205 THR A C 1
ATOM 1575 O O . THR A 1 205 ? 1.376 14.031 -14.147 1.00 88.19 205 THR A O 1
ATOM 1578 N N . PRO A 1 206 ? -0.290 12.571 -14.424 1.00 84.00 206 PRO A N 1
ATOM 1579 C CA . PRO A 1 206 ? -0.414 12.811 -15.867 1.00 84.00 206 PRO A CA 1
ATOM 1580 C C . PRO A 1 206 ? -0.921 14.215 -16.191 1.00 84.00 206 PRO A C 1
ATOM 1582 O O . PRO A 1 206 ? -1.661 14.804 -15.408 1.00 84.00 206 PRO A O 1
ATOM 1585 N N . SER A 1 207 ? -0.514 14.757 -17.343 1.00 79.88 207 SER A N 1
ATOM 1586 C CA . SER A 1 207 ? -1.019 16.054 -17.812 1.00 79.88 207 SER A CA 1
ATOM 1587 C C . SER A 1 207 ? -2.255 15.862 -18.670 1.00 79.88 207 SER A C 1
ATOM 1589 O O . SER A 1 207 ? -2.330 14.895 -19.424 1.00 79.88 207 SER A O 1
ATOM 1591 N N . ALA A 1 208 ? -3.192 16.805 -18.608 1.00 74.12 208 ALA A N 1
ATOM 1592 C CA . ALA A 1 208 ? -4.271 16.881 -19.586 1.00 74.12 208 ALA A CA 1
ATOM 1593 C C . ALA A 1 208 ? -3.791 17.435 -20.944 1.00 74.12 208 ALA A C 1
ATOM 1595 O O . ALA A 1 208 ? -4.444 17.202 -21.957 1.00 74.12 208 ALA A O 1
ATOM 1596 N N . THR A 1 209 ? -2.667 18.160 -20.965 1.00 76.44 209 THR A N 1
ATOM 1597 C CA . THR A 1 209 ? -2.115 18.857 -22.141 1.00 76.44 209 THR A CA 1
ATOM 1598 C C . THR A 1 209 ? -0.838 18.202 -22.682 1.00 76.44 209 THR A C 1
ATOM 1600 O O . THR A 1 209 ? -0.132 18.811 -23.481 1.00 76.44 209 THR A O 1
ATOM 1603 N N . ASP A 1 210 ? -0.527 16.973 -22.245 1.00 67.75 210 ASP A N 1
ATOM 1604 C CA . ASP A 1 210 ? 0.685 16.210 -22.591 1.00 67.75 210 ASP A CA 1
ATOM 1605 C C . ASP A 1 210 ? 2.025 16.936 -22.292 1.00 67.75 210 ASP A C 1
ATOM 1607 O O . ASP A 1 210 ? 3.081 16.575 -22.814 1.00 67.75 210 ASP A O 1
ATOM 1611 N N . ASP A 1 211 ? 2.030 17.908 -21.370 1.00 78.19 211 ASP A N 1
ATOM 1612 C CA . ASP A 1 211 ? 3.218 18.674 -20.949 1.00 78.19 211 ASP A CA 1
ATOM 1613 C C . ASP A 1 211 ? 4.101 17.947 -19.910 1.00 78.19 211 ASP A C 1
ATOM 1615 O O . ASP A 1 211 ? 4.574 18.506 -18.916 1.00 78.19 211 ASP A O 1
ATOM 1619 N N . ASP A 1 212 ? 4.393 16.665 -20.139 1.00 81.50 212 ASP A N 1
ATOM 1620 C CA . ASP A 1 212 ? 5.256 15.855 -19.263 1.00 81.50 212 ASP A CA 1
ATOM 1621 C C . ASP A 1 212 ? 6.709 16.374 -19.135 1.00 81.50 212 ASP A C 1
ATOM 1623 O O . ASP A 1 212 ? 7.490 15.800 -18.385 1.00 81.50 212 ASP A O 1
ATOM 1627 N N . GLY A 1 213 ? 7.072 17.495 -19.767 1.00 77.44 213 GLY A N 1
ATOM 1628 C CA . GLY A 1 213 ? 8.315 18.230 -19.503 1.00 77.44 213 GLY A CA 1
ATOM 1629 C C . GLY A 1 213 ? 8.307 19.095 -18.233 1.00 77.44 213 GLY A C 1
ATOM 1630 O O . GLY A 1 213 ? 9.377 19.427 -17.733 1.00 77.44 213 GLY A O 1
ATOM 1631 N N . GLN A 1 214 ? 7.139 19.442 -17.681 1.00 84.31 214 GLN A N 1
ATOM 1632 C CA . GLN A 1 214 ? 7.049 20.308 -16.497 1.00 84.31 214 GLN A CA 1
ATOM 1633 C C . GLN A 1 214 ? 7.122 19.512 -15.177 1.00 84.31 214 GLN A C 1
ATOM 1635 O O . GLN A 1 214 ? 6.542 18.419 -15.096 1.00 84.31 214 GLN A O 1
ATOM 1640 N N . PRO A 1 215 ? 7.798 20.032 -14.129 1.00 87.81 215 PRO A N 1
ATOM 1641 C CA . PRO A 1 215 ? 7.782 19.437 -12.793 1.00 87.81 215 PRO A CA 1
ATOM 1642 C C . PRO A 1 215 ? 6.372 19.430 -12.201 1.00 87.81 215 PRO A C 1
ATOM 1644 O O . PRO A 1 215 ? 5.688 20.452 -12.211 1.00 87.81 215 PRO A O 1
ATOM 1647 N N . ARG A 1 216 ? 5.948 18.284 -11.664 1.00 90.38 216 ARG A N 1
ATOM 1648 C CA . ARG A 1 216 ? 4.643 18.093 -11.018 1.00 90.38 216 ARG A CA 1
ATOM 1649 C C . ARG A 1 216 ? 4.763 17.087 -9.870 1.00 90.38 216 ARG A C 1
ATOM 1651 O O . ARG A 1 216 ? 5.634 16.213 -9.935 1.00 90.38 216 ARG A O 1
ATOM 1658 N N . PRO A 1 217 ? 3.900 17.184 -8.847 1.00 91.00 217 PRO A N 1
ATOM 1659 C CA . PRO A 1 217 ? 3.905 16.235 -7.746 1.00 91.00 217 PRO A CA 1
ATOM 1660 C C . PRO A 1 217 ? 3.385 14.861 -8.188 1.00 91.00 217 PRO A C 1
ATOM 1662 O O . PRO A 1 217 ? 2.713 14.713 -9.215 1.00 91.00 217 PRO A O 1
ATOM 1665 N N . SER A 1 218 ? 3.687 13.845 -7.392 1.00 91.44 218 SER A N 1
ATOM 1666 C CA . SER A 1 218 ? 3.064 12.533 -7.456 1.00 91.44 218 SER A CA 1
ATOM 1667 C C . SER A 1 218 ? 1.658 12.584 -6.854 1.00 91.44 218 SER A C 1
ATOM 1669 O O . SER A 1 218 ? 1.349 13.423 -6.005 1.00 91.44 218 SER A O 1
ATOM 1671 N N . ALA A 1 219 ? 0.801 11.633 -7.237 1.00 86.69 219 ALA A N 1
ATOM 1672 C CA . ALA A 1 219 ? -0.508 11.480 -6.597 1.00 86.69 219 ALA A CA 1
ATOM 1673 C C . ALA A 1 219 ? -0.377 11.205 -5.083 1.00 86.69 219 ALA A C 1
ATOM 1675 O O . ALA A 1 219 ? -1.244 11.579 -4.297 1.00 86.69 219 ALA A O 1
ATOM 1676 N N . ILE A 1 220 ? 0.723 10.571 -4.668 1.00 89.94 220 ILE A N 1
ATOM 1677 C CA . ILE A 1 220 ? 1.049 10.319 -3.263 1.00 89.94 220 ILE A CA 1
ATOM 1678 C C . ILE A 1 220 ? 1.460 11.611 -2.550 1.00 89.94 220 ILE A C 1
ATOM 1680 O O . ILE A 1 220 ? 0.988 11.869 -1.443 1.00 89.94 220 ILE A O 1
ATOM 1684 N N . GLY A 1 221 ? 2.280 12.443 -3.186 1.00 89.50 221 GLY A N 1
ATOM 1685 C CA . GLY A 1 221 ? 2.694 13.752 -2.689 1.00 89.50 221 GLY A CA 1
ATOM 1686 C C . GLY A 1 221 ? 1.522 14.695 -2.479 1.00 89.50 221 GLY A C 1
ATOM 1687 O O . GLY A 1 221 ? 1.427 15.346 -1.439 1.00 89.50 221 GLY A O 1
ATOM 1688 N N . GLU A 1 222 ? 0.582 14.719 -3.425 1.00 89.31 222 GLU A N 1
ATOM 1689 C CA . GLU A 1 222 ? -0.663 15.482 -3.299 1.00 89.31 222 GLU A CA 1
ATOM 1690 C C . GLU A 1 222 ? -1.466 15.046 -2.067 1.00 89.31 222 GLU A C 1
ATOM 1692 O O . GLU A 1 222 ? -1.875 15.888 -1.267 1.00 89.31 222 GLU A O 1
ATOM 1697 N N . VAL A 1 223 ? -1.624 13.735 -1.862 1.00 88.69 223 VAL A N 1
ATOM 1698 C CA . VAL A 1 223 ? -2.324 13.177 -0.696 1.00 88.69 223 VAL A CA 1
ATOM 1699 C C . VAL A 1 223 ? -1.593 13.517 0.609 1.00 88.69 223 VAL A C 1
ATOM 1701 O O . VAL A 1 223 ? -2.224 13.995 1.553 1.00 88.69 223 VAL A O 1
ATOM 1704 N N . ARG A 1 224 ? -0.266 13.348 0.673 1.00 90.81 224 ARG A N 1
ATOM 1705 C CA . ARG A 1 224 ? 0.537 13.715 1.856 1.00 90.81 224 ARG A CA 1
ATOM 1706 C C . ARG A 1 224 ? 0.367 15.191 2.207 1.00 90.81 224 ARG A C 1
ATOM 1708 O O . ARG A 1 224 ? 0.097 15.517 3.359 1.00 90.81 224 ARG A O 1
ATOM 1715 N N . LYS A 1 225 ? 0.472 16.080 1.214 1.00 90.62 225 LYS A N 1
ATOM 1716 C CA . LYS A 1 225 ? 0.330 17.531 1.400 1.00 90.62 225 LYS A CA 1
ATOM 1717 C C . LYS A 1 225 ? -1.075 17.923 1.853 1.00 90.62 225 LYS A C 1
ATOM 1719 O O . LYS A 1 225 ? -1.216 18.810 2.687 1.00 90.62 225 LYS A O 1
ATOM 1724 N N . GLN A 1 226 ? -2.103 17.296 1.286 1.00 90.25 226 GLN A N 1
ATOM 1725 C CA . GLN A 1 226 ? -3.492 17.647 1.566 1.00 90.25 226 GLN A CA 1
ATOM 1726 C C . GLN A 1 226 ? -3.953 17.182 2.951 1.00 90.25 226 GLN A C 1
ATOM 1728 O O . GLN A 1 226 ? -4.708 17.899 3.605 1.00 90.25 226 GLN A O 1
ATOM 1733 N N . TYR A 1 227 ? -3.525 15.996 3.389 1.00 89.62 227 TYR A N 1
ATOM 1734 C CA . TYR A 1 227 ? -4.065 15.357 4.593 1.00 89.62 227 TYR A CA 1
ATOM 1735 C C . TYR A 1 227 ? -3.075 15.279 5.760 1.00 89.62 227 TYR A C 1
ATOM 1737 O O . TYR A 1 227 ? -3.496 14.992 6.875 1.00 89.62 227 TYR A O 1
ATOM 1745 N N . GLY A 1 228 ? -1.782 15.540 5.540 1.00 92.44 228 GLY A N 1
ATOM 1746 C CA . GLY A 1 228 ? -0.772 15.521 6.603 1.00 92.44 228 GLY A CA 1
ATOM 1747 C C . GLY A 1 228 ? -0.515 14.133 7.197 1.00 92.44 228 GLY A C 1
ATOM 1748 O O . GLY A 1 228 ? -0.078 14.033 8.338 1.00 92.44 228 GLY A O 1
ATOM 1749 N N . ILE A 1 229 ? -0.799 13.070 6.439 1.00 93.38 229 ILE A N 1
ATOM 1750 C CA . ILE A 1 229 ? -0.651 11.673 6.870 1.00 93.38 229 ILE A CA 1
ATOM 1751 C C . ILE A 1 229 ? 0.471 10.959 6.106 1.00 93.38 229 ILE A C 1
ATOM 1753 O O . ILE A 1 229 ? 0.747 11.298 4.947 1.00 93.38 229 ILE A O 1
ATOM 1757 N N . PRO A 1 230 ? 1.089 9.923 6.699 1.00 95.62 230 PRO A N 1
ATOM 1758 C CA . PRO A 1 230 ? 2.001 9.057 5.974 1.00 95.62 230 PRO A CA 1
ATOM 1759 C C . PRO A 1 230 ? 1.273 8.277 4.874 1.00 95.62 230 PRO A C 1
ATOM 1761 O O . PRO A 1 230 ? 0.181 7.736 5.057 1.00 95.62 230 PRO A O 1
ATOM 1764 N N . VAL A 1 231 ? 1.941 8.172 3.727 1.00 95.88 231 VAL A N 1
ATOM 1765 C CA . VAL A 1 231 ? 1.569 7.253 2.648 1.00 95.88 231 VAL A CA 1
ATOM 1766 C C . VAL A 1 231 ? 2.743 6.311 2.434 1.00 95.88 231 VAL A C 1
ATOM 1768 O O . VAL A 1 231 ? 3.813 6.745 2.005 1.00 95.88 231 VAL A O 1
ATOM 1771 N N . LEU A 1 232 ? 2.556 5.051 2.802 1.00 97.19 232 LEU A N 1
ATOM 1772 C CA . LEU A 1 232 ? 3.558 3.996 2.780 1.00 97.19 232 LEU A CA 1
ATOM 1773 C C . LEU A 1 232 ? 3.476 3.216 1.468 1.00 97.19 232 LEU A C 1
ATOM 1775 O O . LEU A 1 232 ? 2.394 3.025 0.912 1.00 97.19 232 LEU A O 1
ATOM 1779 N N . ALA A 1 233 ? 4.614 2.704 1.016 1.00 96.56 233 ALA A N 1
ATOM 1780 C CA . ALA A 1 233 ? 4.691 1.807 -0.125 1.00 96.56 233 ALA A CA 1
ATOM 1781 C C . ALA A 1 233 ? 5.542 0.588 0.236 1.00 96.56 233 ALA A C 1
ATOM 1783 O O . ALA A 1 233 ? 6.634 0.744 0.791 1.00 96.56 233 ALA A O 1
ATOM 1784 N N . ILE A 1 234 ? 5.052 -0.614 -0.082 1.00 97.44 234 ILE A N 1
ATOM 1785 C CA . ILE A 1 234 ? 5.851 -1.838 0.064 1.00 97.44 234 ILE A CA 1
ATOM 1786 C C . ILE A 1 234 ? 7.051 -1.756 -0.877 1.00 97.44 234 ILE A C 1
ATOM 1788 O O . ILE A 1 234 ? 8.189 -1.920 -0.446 1.00 97.44 234 ILE A O 1
ATOM 1792 N N . LEU A 1 235 ? 6.794 -1.482 -2.154 1.00 96.38 235 LEU A N 1
ATOM 1793 C CA . LEU A 1 235 ? 7.811 -1.304 -3.177 1.00 96.38 235 LEU A CA 1
ATOM 1794 C C . LEU A 1 235 ? 7.694 0.081 -3.804 1.00 96.38 235 LEU A C 1
ATOM 1796 O O . LEU A 1 235 ? 6.597 0.590 -4.026 1.00 96.38 235 LEU A O 1
ATOM 1800 N N . THR A 1 236 ? 8.836 0.663 -4.133 1.00 94.81 236 THR A N 1
ATOM 1801 C CA . THR A 1 236 ? 8.940 1.874 -4.945 1.00 94.81 236 THR A CA 1
ATOM 1802 C C . THR A 1 236 ? 9.614 1.570 -6.281 1.00 94.81 236 THR A C 1
ATOM 1804 O O . THR A 1 236 ? 10.256 0.530 -6.446 1.00 94.81 236 THR A O 1
ATOM 1807 N N . LEU A 1 237 ? 9.523 2.492 -7.242 1.00 92.69 237 LEU A N 1
ATOM 1808 C CA . LEU A 1 237 ? 10.321 2.403 -8.467 1.00 92.69 237 LEU A CA 1
ATOM 1809 C C . LEU A 1 237 ? 11.830 2.349 -8.172 1.00 92.69 237 LEU A C 1
ATOM 1811 O O . LEU A 1 237 ? 12.555 1.645 -8.871 1.00 92.69 237 LEU A O 1
ATOM 1815 N N . ASP A 1 238 ? 12.299 3.033 -7.127 1.00 92.00 238 ASP A N 1
ATOM 1816 C CA . ASP A 1 238 ? 13.705 2.979 -6.717 1.00 92.00 238 ASP A CA 1
ATOM 1817 C C . ASP A 1 238 ? 14.097 1.576 -6.213 1.00 92.00 238 ASP A C 1
ATOM 1819 O O . ASP A 1 238 ? 15.162 1.082 -6.589 1.00 92.00 238 ASP A O 1
ATOM 1823 N N . ASP A 1 239 ? 13.211 0.883 -5.483 1.00 93.12 239 ASP A N 1
ATOM 1824 C CA . ASP A 1 239 ? 13.432 -0.510 -5.056 1.00 93.12 239 ASP A CA 1
ATOM 1825 C C . ASP A 1 239 ? 13.584 -1.450 -6.277 1.00 93.12 239 ASP A C 1
ATOM 1827 O O . ASP A 1 239 ? 14.423 -2.353 -6.289 1.00 93.12 239 ASP A O 1
ATOM 1831 N N . VAL A 1 240 ? 12.802 -1.218 -7.340 1.00 90.94 240 VAL A N 1
ATOM 1832 C CA . VAL A 1 240 ? 12.873 -1.996 -8.593 1.00 90.94 240 VAL A CA 1
ATOM 1833 C C . VAL A 1 240 ? 14.174 -1.726 -9.349 1.00 90.94 240 VAL A C 1
ATOM 1835 O O . VAL A 1 240 ? 14.798 -2.665 -9.845 1.00 90.94 240 VAL A O 1
ATOM 1838 N N . VAL A 1 241 ? 14.602 -0.462 -9.428 1.00 89.44 241 VAL A N 1
ATOM 1839 C CA . VAL A 1 241 ? 15.886 -0.087 -10.041 1.00 89.44 241 VAL A CA 1
ATOM 1840 C C . VAL A 1 241 ? 17.041 -0.756 -9.297 1.00 89.44 241 VAL A C 1
ATOM 1842 O O . VAL A 1 241 ? 17.930 -1.324 -9.931 1.00 89.44 241 VAL A O 1
ATOM 1845 N N . GLU A 1 242 ? 17.035 -0.724 -7.962 1.00 88.19 242 GLU A N 1
ATOM 1846 C CA . GLU A 1 242 ? 18.072 -1.365 -7.150 1.00 88.19 242 GLU A CA 1
ATOM 1847 C C . GLU A 1 242 ? 18.147 -2.873 -7.409 1.00 88.19 242 GLU A C 1
ATOM 1849 O O . GLU A 1 242 ? 19.234 -3.408 -7.628 1.00 88.19 242 GLU A O 1
ATOM 1854 N N . TYR A 1 243 ? 17.000 -3.547 -7.458 1.00 84.12 243 TYR A N 1
ATOM 1855 C CA . TYR A 1 243 ? 16.930 -4.976 -7.752 1.00 84.12 243 TYR A CA 1
ATOM 1856 C C . TYR A 1 243 ? 17.447 -5.320 -9.152 1.00 84.12 243 TYR A C 1
ATOM 1858 O O . TYR A 1 243 ? 18.228 -6.260 -9.321 1.00 84.12 243 TYR A O 1
ATOM 1866 N N . LEU A 1 244 ? 17.081 -4.526 -10.165 1.00 82.62 244 LEU A N 1
ATOM 1867 C CA . LEU A 1 244 ? 17.570 -4.728 -11.527 1.00 82.62 244 LEU A CA 1
ATOM 1868 C C . LEU A 1 244 ? 19.075 -4.514 -11.661 1.00 82.62 244 LEU A C 1
ATOM 1870 O O . LEU A 1 244 ? 19.685 -5.143 -12.519 1.00 82.62 244 LEU A O 1
ATOM 1874 N N . ARG A 1 245 ? 19.714 -3.684 -10.829 1.00 82.81 245 ARG A N 1
ATOM 1875 C CA . ARG A 1 245 ? 21.179 -3.520 -10.891 1.00 82.81 245 ARG A CA 1
ATOM 1876 C C . ARG A 1 245 ? 21.926 -4.821 -10.598 1.00 82.81 245 ARG A C 1
ATOM 1878 O O . ARG A 1 245 ? 23.059 -4.969 -11.044 1.00 82.81 245 ARG A O 1
ATOM 1885 N N . GLY A 1 246 ? 21.302 -5.755 -9.877 1.00 74.44 246 GLY A N 1
ATOM 1886 C CA . GLY A 1 246 ? 21.874 -7.069 -9.590 1.00 74.44 246 GLY A CA 1
ATOM 1887 C C . GLY A 1 246 ? 21.551 -8.161 -10.615 1.00 74.44 246 GLY A C 1
ATOM 1888 O O . GLY A 1 246 ? 22.267 -9.159 -10.652 1.00 74.44 246 GLY A O 1
ATOM 1889 N N . LEU A 1 247 ? 20.487 -8.010 -11.416 1.00 74.75 247 LEU A N 1
ATOM 1890 C CA . LEU A 1 247 ? 19.900 -9.115 -12.200 1.00 74.75 247 LEU A CA 1
ATOM 1891 C C . LEU A 1 247 ? 19.479 -8.755 -13.637 1.00 74.75 247 LEU A C 1
ATOM 1893 O O . LEU A 1 247 ? 19.273 -9.650 -14.453 1.00 74.75 247 LEU A O 1
ATOM 1897 N N . GLY A 1 248 ? 19.305 -7.471 -13.942 1.00 71.06 248 GLY A N 1
ATOM 1898 C CA . GLY A 1 248 ? 18.783 -6.971 -15.212 1.00 71.06 248 GLY A CA 1
ATOM 1899 C C . GLY A 1 248 ? 19.860 -6.743 -16.270 1.00 71.06 248 GLY A C 1
ATOM 1900 O O . GLY A 1 248 ? 21.053 -6.659 -15.973 1.00 71.06 248 GLY A O 1
ATOM 1901 N N . SER A 1 249 ? 19.433 -6.604 -17.528 1.00 80.50 249 SER A N 1
ATOM 1902 C CA . SER A 1 249 ? 20.336 -6.197 -18.605 1.00 80.50 249 SER A CA 1
ATOM 1903 C C . SER A 1 249 ? 20.686 -4.707 -18.496 1.00 80.50 249 SER A C 1
ATOM 1905 O O . SER A 1 249 ? 19.914 -3.899 -17.973 1.00 80.50 249 SER A O 1
ATOM 1907 N N . ALA A 1 250 ? 21.841 -4.313 -19.042 1.00 84.31 250 ALA A N 1
ATOM 1908 C CA . ALA A 1 250 ? 22.226 -2.901 -19.117 1.00 84.31 250 ALA A CA 1
ATOM 1909 C C . ALA A 1 250 ? 21.198 -2.055 -19.897 1.00 84.31 250 ALA A C 1
ATOM 1911 O O . ALA A 1 250 ? 21.022 -0.872 -19.614 1.00 84.31 250 ALA A O 1
ATOM 1912 N N . GLU A 1 251 ? 20.495 -2.663 -20.855 1.00 85.56 251 GLU A N 1
ATOM 1913 C CA . GLU A 1 251 ? 19.444 -2.011 -21.635 1.00 85.56 251 GLU A CA 1
ATOM 1914 C C . GLU A 1 251 ? 18.160 -1.793 -20.820 1.00 85.56 251 GLU A C 1
ATOM 1916 O O . GLU A 1 251 ? 17.552 -0.727 -20.911 1.00 85.56 251 GLU A O 1
ATOM 1921 N N . ASP A 1 252 ? 17.757 -2.758 -19.987 1.00 83.75 252 ASP A N 1
ATOM 1922 C CA . ASP A 1 252 ? 16.603 -2.604 -19.089 1.00 83.75 252 ASP A CA 1
ATOM 1923 C C . ASP A 1 252 ? 16.832 -1.484 -18.078 1.00 83.75 252 ASP A C 1
ATOM 1925 O O . ASP A 1 252 ? 15.959 -0.638 -17.883 1.00 83.75 252 ASP A O 1
ATOM 1929 N N . LEU A 1 253 ? 18.031 -1.446 -17.491 1.00 87.31 253 LEU A N 1
ATOM 1930 C CA . LEU A 1 253 ? 18.440 -0.390 -16.568 1.00 87.31 253 LEU A CA 1
ATOM 1931 C C . LEU A 1 253 ? 18.416 0.979 -17.241 1.00 87.31 253 LEU A C 1
ATOM 1933 O O . LEU A 1 253 ? 17.793 1.899 -16.720 1.00 87.31 253 LEU A O 1
ATOM 1937 N N . LYS A 1 254 ? 19.009 1.094 -18.435 1.00 90.88 254 LYS A N 1
ATOM 1938 C CA . LYS A 1 254 ? 19.016 2.345 -19.198 1.00 90.88 254 LYS A CA 1
ATOM 1939 C C . LYS A 1 254 ? 17.599 2.845 -19.489 1.00 90.88 254 LYS A C 1
ATOM 1941 O O . LYS A 1 254 ? 17.299 4.004 -19.223 1.00 90.88 254 LYS A O 1
ATOM 1946 N N . ARG A 1 255 ? 16.711 1.977 -19.989 1.00 91.38 255 ARG A N 1
ATOM 1947 C CA . ARG A 1 255 ? 15.314 2.347 -20.280 1.00 91.38 255 ARG A CA 1
ATOM 1948 C C . ARG A 1 255 ? 14.563 2.782 -19.022 1.00 91.38 255 ARG A C 1
ATOM 1950 O O . ARG A 1 255 ? 13.730 3.685 -19.087 1.00 91.38 255 ARG A O 1
ATOM 1957 N N . LEU A 1 256 ? 14.835 2.136 -17.887 1.00 91.44 256 LEU A N 1
ATOM 1958 C CA . LEU A 1 256 ? 14.216 2.475 -16.611 1.00 91.44 256 LEU A CA 1
ATOM 1959 C C . LEU A 1 256 ? 14.713 3.818 -16.067 1.00 91.44 256 LEU A C 1
ATOM 1961 O O . LEU A 1 256 ? 13.889 4.617 -15.626 1.00 91.44 256 LEU A O 1
ATOM 1965 N N . ASP A 1 257 ? 16.017 4.084 -16.147 1.00 91.81 257 ASP A N 1
ATOM 1966 C CA . ASP A 1 257 ? 16.616 5.355 -15.734 1.00 91.81 257 ASP A CA 1
ATOM 1967 C C . ASP A 1 257 ? 16.104 6.517 -16.604 1.00 91.81 257 ASP A C 1
ATOM 1969 O O . ASP A 1 257 ? 15.624 7.511 -16.061 1.00 91.81 257 ASP A O 1
ATOM 1973 N N . GLU A 1 258 ? 16.070 6.363 -17.934 1.00 93.12 258 GLU A N 1
ATOM 1974 C CA . GLU A 1 258 ? 15.504 7.361 -18.862 1.00 93.12 258 GLU A CA 1
ATOM 1975 C C . GLU A 1 258 ? 14.020 7.645 -18.568 1.00 93.12 258 GLU A C 1
ATOM 1977 O O . GLU A 1 258 ? 13.576 8.798 -18.527 1.00 93.12 258 GLU A O 1
ATOM 1982 N N . TYR A 1 259 ? 13.232 6.591 -18.329 1.00 93.06 259 TYR A N 1
ATOM 1983 C CA . TYR A 1 259 ? 11.828 6.733 -17.946 1.00 93.06 259 TYR A CA 1
ATOM 1984 C C . TYR A 1 259 ? 11.686 7.469 -16.611 1.00 93.06 259 TYR A C 1
ATOM 1986 O O . TYR A 1 259 ? 10.834 8.352 -16.475 1.00 93.06 259 TYR A O 1
ATOM 1994 N N . ARG A 1 260 ? 12.527 7.128 -15.630 1.00 91.50 260 ARG A N 1
ATOM 1995 C CA . ARG A 1 260 ? 12.526 7.757 -14.312 1.00 91.50 260 ARG A CA 1
ATOM 1996 C C . ARG A 1 260 ? 12.861 9.235 -14.422 1.00 91.50 260 ARG A C 1
ATOM 1998 O O . ARG A 1 260 ? 12.108 10.036 -13.894 1.00 91.50 260 ARG A O 1
ATOM 2005 N N . GLU A 1 261 ? 13.922 9.613 -15.126 1.00 91.25 261 GLU A N 1
ATOM 2006 C CA . GLU A 1 261 ? 14.296 1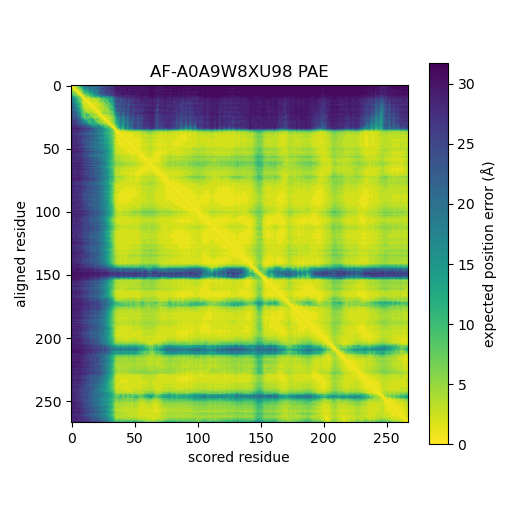1.020 -15.326 1.00 91.25 261 GLU A CA 1
ATOM 2007 C C . GLU A 1 261 ? 13.167 11.827 -15.967 1.00 91.25 261 GLU A C 1
ATOM 2009 O O . GLU A 1 261 ? 12.845 12.926 -15.514 1.00 91.25 261 GLU A O 1
ATOM 2014 N N . LYS A 1 262 ? 12.506 11.254 -16.976 1.00 92.00 262 LYS A N 1
ATOM 2015 C CA . LYS A 1 262 ? 11.405 11.919 -17.671 1.00 92.00 262 LYS A CA 1
ATOM 2016 C C . LYS A 1 262 ? 10.170 12.105 -16.791 1.00 92.00 262 LYS A C 1
ATOM 2018 O O . LYS A 1 262 ? 9.514 13.147 -16.874 1.00 92.00 262 LYS A O 1
ATOM 2023 N N . TYR A 1 263 ? 9.816 11.105 -15.983 1.00 92.38 263 TYR A N 1
ATOM 2024 C CA . TYR A 1 263 ? 8.534 11.064 -15.273 1.00 92.38 263 TYR A CA 1
ATOM 2025 C C . TYR A 1 263 ? 8.612 11.245 -13.759 1.00 92.38 263 TYR A C 1
ATOM 2027 O O . TYR A 1 263 ? 7.560 11.238 -13.119 1.00 92.38 263 TYR A O 1
ATOM 2035 N N . ARG A 1 264 ? 9.803 11.455 -13.187 1.00 92.81 264 ARG A N 1
ATOM 2036 C CA . ARG A 1 264 ? 9.979 11.661 -11.746 1.00 92.81 264 ARG A CA 1
ATOM 2037 C C . ARG A 1 264 ? 9.068 12.767 -11.226 1.00 92.81 264 ARG A C 1
ATOM 2039 O O . ARG A 1 264 ? 8.940 13.826 -11.848 1.00 92.81 264 ARG A O 1
ATOM 2046 N N . ALA A 1 265 ? 8.452 12.500 -10.084 1.00 92.19 265 ALA A N 1
ATOM 2047 C CA . ALA A 1 265 ? 7.740 13.509 -9.321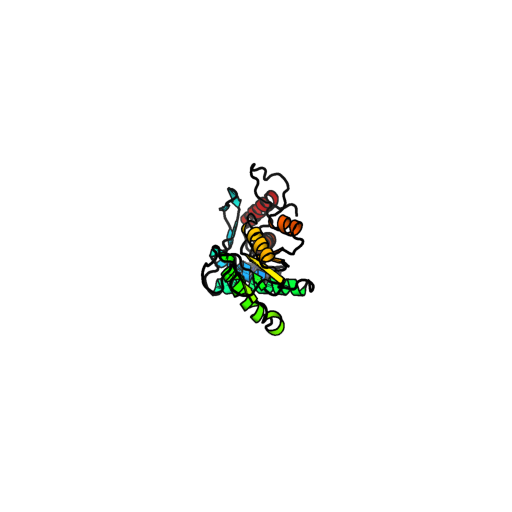 1.00 92.19 265 ALA A CA 1
ATOM 2048 C C . ALA A 1 265 ? 8.692 14.553 -8.712 1.00 92.19 265 ALA A C 1
ATOM 2050 O O . ALA A 1 265 ? 9.892 14.310 -8.577 1.00 92.19 265 ALA A O 1
ATOM 2051 N N . SER A 1 266 ? 8.157 15.732 -8.389 1.00 90.50 266 SER A N 1
ATOM 2052 C CA . SER A 1 266 ? 8.917 16.838 -7.788 1.00 90.50 266 SER A CA 1
ATOM 2053 C C . SER A 1 266 ? 8.990 16.809 -6.255 1.00 90.50 266 SER A C 1
ATOM 2055 O O . SER A 1 266 ? 9.731 17.608 -5.688 1.00 90.50 266 SER A O 1
ATOM 2057 N N . ASP A 1 267 ? 8.167 15.983 -5.605 1.00 86.31 267 ASP A N 1
ATOM 2058 C CA . ASP A 1 267 ? 8.076 15.796 -4.146 1.00 86.31 267 ASP A CA 1
ATOM 2059 C C . ASP A 1 267 ? 8.948 14.653 -3.609 1.00 86.31 267 ASP A C 1
ATOM 2061 O O . ASP A 1 267 ? 9.287 13.734 -4.391 1.00 86.31 267 ASP A O 1
#

Nearest PDB structures (foldseek):
  2ps1-assembly1_B  TM=8.426E-01  e=4.280E-29  Saccharomyces cerevisiae
  6taj-assembly1_AAA-2  TM=9.338E-01  e=1.622E-22  Escherichia coli K-12
  6tai-assembly1_BBB  TM=9.055E-01  e=3.655E-21  Escherichia coli K-12
  2wns-assembly1_A  TM=7.447E-01  e=2.712E-14  Homo sapiens
  5hki-assembly2_D  TM=7.955E-01  e=6.616E-12  Mycobacterium tuberculosis H37Rv

Foldseek 3Di:
DDDDDDDPPDPVVVVVVVVVVVVVVLVVVLVVPPPPDDPLLVQLVVVCVVLVQKDAPWDQDPLRDTARIHHHPVSCPDPVSLLSLLLLLLCQLVVVCVVPVVQDFQEEEQEPDAGVSNRQSNLVNNCVVPVVVRVRRKYKYFDPDWDPDDPTDTMDIDQQAPGEYEYEDAEDAQCPSVVVSVVVSVVSHHHHAEYEYAEAAQFFHRDPVRPLVDAHAHSLRVVCVVRVHYYYYSYYLVSVLSVCVSPNDPVSNVSSVVSCVSGHHPD

=== Feature glossary ===
The record interleaves many kinds of information about one protein. Here is each kind framed as the question it answers.

Q: What known structures does this most resemble?
A: Structural nearest neighbors (via Foldseek easy-search vs the PDB). Reported per hit: target PDB id, E-value, and alignment TM-score. A TM-score above ~0.5 is the conventional threshold for 'same fold'.

Q: Where is each backbone atom in 3D?
A: The mmCIF table is the protein's shape written out atom by atom. For each backbone N, Cα, C, and carbonyl O, it records an (x, y, z) coordinate triple in Å plus the residue type, chain letter, and residue number.

Q: What are the backbone torsion angles?
A: The φ/ψ torsion pair specifies the backbone conformation at each residue. φ rotates about the N–Cα bond, ψ about the Cα–C bond. Steric clashes forbid most of the (φ, ψ) plane — the allowed regions (α-helix basin, β-sheet basin, left-handed helix) are the Ramachandran-allowed regions.

Q: Which residues are buried vs exposed?
A: Solvent-accessible surface area (SASA) is the area in Å² traced out by the centre of a 1.4 Å probe sphere (a water molecule) rolled over the protein's van der Waals surface (Shrake–Rupley / Lee–Richards construction). Buried residues have near-zero SASA; fully exposed residues can exceed 200 Å². The total SASA scales roughly with the number of surface residues.

Q: How confident is the AlphaFold model at each residue?
A: pLDDT is the predicted lDDT-Cα score: AlphaFold's confidence that the local environment of each residue (all inter-atomic distances within 15 Å) is correctly placed. It is a per-residue number between 0 and 100, with higher meaning more reliable.

Q: What does the local fold look like, residue by residue?
A: 3Di is Foldseek's structural alphabet. Each residue is assigned one of twenty discrete states based on how its Cα sits relative to its spatial (not sequential) neighbors. Aligning 3Di strings finds structural homologs roughly as well as full 3D superposition, but orders of magnitude faster.

Q: How big and how compact is the whole molecule?
A: Radius of gyration (Rg) is the root-mean-square distance of Cα atoms from their centroid — a single number for overall size and compactness. A globular domain of N residues has Rg ≈ 2.2·N^0.38 Å; an extended or disordered chain has a much larger Rg. The Cα contact count is the number of residue pairs whose Cα atoms are within 8 Å and are more than four positions apart in sequence — a standard proxy for tertiary packing density. The bounding box is the smallest axis-aligned box enclosing all Cα atoms.

Q: Which residues are in helices, strands, or loops?
A: DSSP 8-state secondary structure assigns each residue one of H (α-helix), G (3₁₀-helix), I (π-helix), E (extended β-strand), B (isolated β-bridge), T (hydrogen-bonded turn), S (bend), or '-' (coil). The assignment is computed from backbone hydrogen-bond geometry via the Kabsch–Sander algorithm.

Q: How mobile is each atom in the crystal?
A: Crystallographic B-factors measure how much each atom's electron density is smeared out, in Å². They rise in mobile loops and surface residues and fall in the buried interior. In AlphaFold models this column is repurposed to hold pLDDT instead.

Q: What if only a Cα trace is available?
A: P-SEA three-state annotation labels each residue as helix, strand, or coil based purely on the geometry of t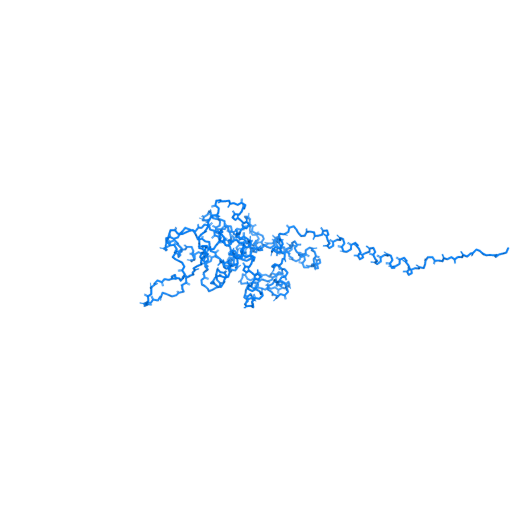he Cα trace. It serves as a fallback when the full backbone (and thus DSSP) is unavailable.

Q: What family and function is it annotated with?
A: Database cross-references. InterPro integrates a dozen domain/family signature databases into unified entries with residue-range hits. GO terms attach function/process/location labels with evidence codes. CATH codes position the fold in a four-level structural taxonomy. Organism is the NCBI-taxonomy species name.

Q: Are the domains correctly placed relative to each other?
A: Predicted Aligned Error (PAE) is an AlphaFold confidence matrix: entry (i, j) is the expected error in the position of residue j, in ångströms, when the prediction is superimposed on the true structure at residue i. Low PAE within a block of residues means that block is internally rigid and well-predicted; high PAE between two blocks means their relative placement is uncertain even if each block individually is confident.

Q: What do the diagnostic plots show?
A: Three diagnostic plots accompany the record. The Cα contact map visualizes the tertiary structure as a 2D adjacency matrix (8 Å cutoff, sequence-local contacts suppressed). The Ramachandran plot shows the distribution of backbone (φ, ψ) torsions, with points in the α and β basins reflecting secondary structure content. The PAE plot shows AlphaFold's inter-residue confidence as a color matrix.

Q: What is the amino-acid chain?
A: Primary structure: the covalent order of the twenty standard amino acids along the backbone. Two proteins with the same sequence will (almost always) fold to the same structure; two with 30% identity often share a fold but not the details.

Q: What do the rendered images show?
A: The six renders are orthographic views along the three Cartesian axes in both directions. Representation (cartoon, sticks, or surface) and color scheme (sequence-rainbow or by-chain) vary across proteins so the training set covers all the common visualization conventions.